Protein AF-A0A8S3JDI4-F1 (afdb_monomer)

pLDDT: mean 84.56, std 9.0, range [51.19, 95.94]

Sequence (208 aa):
TFLSSPYTTCTDTVGPGLQILLNEYNGADYAYSQYHCFTACIQAYTYENCGCGNPNFWNIQAVVTLDSQKTINISLCNMSNPCPGERRTMLMNTVSIWNEYCSDCTGECSATDFTIKSSSLLTPQSAMLADIKRFVESSNIPLSSNWSTSWISDIQSNYVALDVAYASFRTDVYTQQATLGPVDVLSNVGGQTGLWIGFFIINFITFE

Organism: NCBI:txid392030

InterPro domains:
  IPR001873 Epithelial sodium channel [PF00858] (26-204)
  IPR001873 Epithelial sodium channel [PR01078] (32-43)
  IPR001873 Epithelial sodium channel [PR01078] (43-60)
  IPR001873 Epithelial sodium channel [PR01078] (105-125)
  IPR001873 Epithelial sodium channel [PR01078] (176-190)
  IPR001873 Epithelial sodium channel [PR01078] (190-206)
  IPR001873 Epithelial sodium channel [PTHR11690] (3-205)

Nearest PDB structures (foldseek):
  9blr-assembly1_B  TM=6.236E-01  e=4.866E-03  Homo sapiens
  6bqn-assembly1_B  TM=6.087E-01  e=2.217E-01  Homo sapiens

Mean predicted aligned error: 10.73 Å

Structure (mmCIF, N/CA/C/O backbone):
data_AF-A0A8S3JDI4-F1
#
_entry.id   AF-A0A8S3JDI4-F1
#
loop_
_atom_site.group_PDB
_atom_site.id
_atom_site.type_symbol
_atom_site.label_atom_id
_atom_site.label_alt_id
_atom_site.label_comp_id
_atom_site.label_asym_id
_atom_site.label_entity_id
_atom_site.label_seq_id
_atom_site.pdbx_PDB_ins_code
_atom_site.Cartn_x
_atom_site.Cartn_y
_atom_site.Cartn_z
_atom_site.occupancy
_atom_site.B_iso_or_equiv
_atom_site.auth_seq_id
_atom_site.auth_comp_id
_atom_site.auth_asym_id
_atom_site.auth_atom_id
_atom_site.pdbx_PDB_model_num
ATOM 1 N N . THR A 1 1 ? -1.301 -3.662 17.748 1.00 82.62 1 THR A N 1
ATOM 2 C CA . THR A 1 1 ? -2.692 -4.138 17.867 1.00 82.62 1 THR A CA 1
ATOM 3 C C . THR A 1 1 ? -3.493 -3.214 18.750 1.00 82.62 1 THR A C 1
ATOM 5 O O . THR A 1 1 ? -3.131 -2.999 19.908 1.00 82.62 1 THR A O 1
ATOM 8 N N . PHE A 1 2 ? -4.551 -2.655 18.183 1.00 82.88 2 PHE A N 1
ATOM 9 C CA . PHE A 1 2 ? -5.545 -1.827 18.850 1.00 82.88 2 PHE A CA 1
ATOM 10 C C . PHE A 1 2 ? -6.668 -2.703 19.402 1.00 82.88 2 PHE A C 1
ATOM 12 O O . PHE A 1 2 ? -6.928 -3.790 18.886 1.00 82.88 2 PHE A O 1
ATOM 19 N N . LEU A 1 3 ? -7.329 -2.240 20.460 1.00 83.00 3 LEU A N 1
ATOM 20 C CA . LEU A 1 3 ? -8.532 -2.907 20.951 1.00 83.00 3 LEU A CA 1
ATOM 21 C C . LEU A 1 3 ? -9.709 -2.546 20.046 1.00 83.00 3 LEU A C 1
ATOM 23 O O . LEU A 1 3 ? -9.918 -1.379 19.733 1.00 83.00 3 LEU A O 1
ATOM 27 N N . SER A 1 4 ? -10.508 -3.525 19.645 1.00 81.06 4 SER A N 1
ATOM 28 C CA . SER A 1 4 ? -11.725 -3.247 18.884 1.00 81.06 4 SER A CA 1
ATOM 29 C C . SER A 1 4 ? -12.770 -2.505 19.732 1.00 81.06 4 SER A C 1
ATOM 31 O O . SER A 1 4 ? -12.603 -2.293 20.941 1.00 81.06 4 SER A O 1
ATOM 33 N N . SER A 1 5 ? -13.883 -2.133 19.096 1.00 80.06 5 SER A N 1
ATOM 34 C CA . SER A 1 5 ? -15.054 -1.565 19.772 1.00 80.06 5 SER A CA 1
ATOM 35 C C . SER A 1 5 ? -15.401 -2.365 21.042 1.00 80.06 5 SER A C 1
ATOM 37 O O . SER A 1 5 ? -15.398 -3.601 20.991 1.00 80.06 5 SER A O 1
ATOM 39 N N . PRO A 1 6 ? -15.659 -1.700 22.188 1.00 82.06 6 PRO A N 1
ATOM 40 C CA . PRO A 1 6 ? -15.959 -0.269 22.353 1.00 82.06 6 PRO A CA 1
ATOM 41 C C . PRO A 1 6 ? -14.750 0.653 22.606 1.00 82.06 6 PRO A C 1
ATOM 43 O O . PRO A 1 6 ? -14.943 1.850 22.797 1.00 82.06 6 PRO A O 1
ATOM 46 N N . TYR A 1 7 ? -13.521 0.131 22.656 1.00 83.31 7 TYR A N 1
ATOM 47 C CA . TYR A 1 7 ? -12.349 0.916 23.075 1.00 83.31 7 TYR A CA 1
ATOM 48 C C . TYR A 1 7 ? -11.811 1.822 21.964 1.00 83.31 7 TYR A C 1
ATOM 50 O O . TYR A 1 7 ? -11.467 2.976 22.216 1.00 83.31 7 TYR A O 1
ATOM 58 N N . THR A 1 8 ? -11.772 1.310 20.736 1.00 83.06 8 THR A N 1
ATOM 59 C CA . THR A 1 8 ? -11.325 2.053 19.555 1.00 83.06 8 THR A CA 1
ATOM 60 C C . THR A 1 8 ? -12.139 1.644 18.333 1.00 83.06 8 THR A C 1
ATOM 62 O O . THR A 1 8 ? -12.591 0.504 18.216 1.00 83.06 8 THR A O 1
ATOM 65 N N . THR A 1 9 ? -12.329 2.583 17.409 1.00 87.12 9 THR A N 1
ATOM 66 C CA . THR A 1 9 ? -13.020 2.336 16.140 1.00 87.12 9 THR A CA 1
ATOM 67 C C . THR A 1 9 ? -12.018 1.787 15.125 1.00 87.12 9 THR A C 1
ATOM 69 O O . THR A 1 9 ? -11.400 2.542 14.375 1.00 87.12 9 THR A O 1
ATOM 72 N N . CYS A 1 10 ? -11.814 0.472 15.143 1.00 88.62 10 CYS A N 1
ATOM 73 C CA . CYS A 1 10 ? -10.982 -0.244 14.179 1.00 88.62 10 CYS A CA 1
ATOM 74 C C . CYS A 1 10 ? -11.696 -1.505 13.682 1.00 88.62 10 CYS A C 1
ATOM 76 O O . CYS A 1 10 ? -12.627 -1.990 14.334 1.00 88.62 10 CYS A O 1
ATOM 78 N N . THR A 1 11 ? -11.251 -2.043 12.547 1.00 87.00 11 THR A N 1
ATOM 79 C CA . THR A 1 11 ? -11.756 -3.307 12.009 1.00 87.00 11 THR A CA 1
ATOM 80 C C . THR A 1 11 ? -10.646 -4.148 11.391 1.00 87.00 11 THR A C 1
ATOM 82 O O . THR A 1 11 ? -9.708 -3.614 10.811 1.00 87.00 11 THR A O 1
ATOM 85 N N . ASP A 1 12 ? -10.787 -5.468 11.485 1.00 82.38 12 ASP A N 1
ATOM 86 C CA . ASP A 1 12 ? -10.016 -6.431 10.689 1.00 82.38 12 ASP A CA 1
ATOM 87 C C . ASP A 1 12 ? -10.908 -7.121 9.636 1.00 82.38 12 ASP A C 1
ATOM 89 O O . ASP A 1 12 ? -10.464 -8.004 8.902 1.00 82.38 12 ASP A O 1
ATOM 93 N N . THR A 1 13 ? -12.190 -6.740 9.550 1.00 81.00 13 THR A N 1
ATOM 94 C CA . THR A 1 13 ? -13.137 -7.348 8.614 1.00 81.00 13 THR A CA 1
ATOM 95 C C . THR A 1 13 ? -12.943 -6.791 7.214 1.00 81.00 13 THR A C 1
ATOM 97 O O . THR A 1 13 ? -13.070 -5.588 6.979 1.00 81.00 13 THR A O 1
ATOM 100 N N . VAL A 1 14 ? -12.725 -7.683 6.259 1.00 74.69 14 VAL A N 1
ATOM 101 C CA . VAL A 1 14 ? -12.649 -7.341 4.842 1.00 74.69 14 VAL A CA 1
ATOM 102 C C . VAL A 1 14 ? -14.071 -7.208 4.288 1.00 74.69 14 VAL A C 1
ATOM 104 O O . VAL A 1 14 ? -14.837 -8.169 4.268 1.00 74.69 14 VAL A O 1
ATOM 107 N N . GLY A 1 15 ? -14.439 -6.005 3.843 1.00 72.06 15 GLY A N 1
ATOM 108 C CA . GLY A 1 15 ? -15.726 -5.772 3.187 1.00 72.06 15 GLY A CA 1
ATOM 109 C C . GLY A 1 15 ? -15.798 -6.392 1.778 1.00 72.06 15 GLY A C 1
ATOM 110 O O . GLY A 1 15 ? -14.758 -6.629 1.160 1.00 72.06 15 GLY A O 1
ATOM 111 N N . PRO A 1 16 ? -17.001 -6.588 1.203 1.00 68.81 16 PRO A N 1
ATOM 112 C CA . PRO A 1 16 ? -17.179 -7.226 -0.109 1.00 68.81 16 PRO A CA 1
ATOM 113 C C . PRO A 1 16 ? -16.400 -6.555 -1.249 1.00 68.81 16 PRO A C 1
ATOM 115 O O . PRO A 1 16 ? -15.867 -7.239 -2.117 1.00 68.81 16 PRO A O 1
ATOM 118 N N . GLY A 1 17 ? -16.293 -5.220 -1.229 1.00 64.50 17 GLY A N 1
ATOM 119 C CA . GLY A 1 17 ? -15.519 -4.459 -2.216 1.00 64.50 17 GLY A CA 1
ATOM 120 C C . GLY A 1 17 ? -14.019 -4.741 -2.159 1.00 64.50 17 GLY A C 1
ATOM 121 O O . GLY A 1 17 ? -13.360 -4.825 -3.191 1.00 64.50 17 GLY A O 1
ATOM 122 N N . LEU A 1 18 ? -13.493 -4.957 -0.954 1.00 71.69 18 LEU A N 1
ATOM 123 C CA . LEU A 1 18 ? -12.089 -5.285 -0.730 1.00 71.69 18 LEU A CA 1
ATOM 124 C C . LEU A 1 18 ? -11.810 -6.772 -0.998 1.00 71.69 18 LEU A C 1
ATOM 126 O O . LEU A 1 18 ? -10.747 -7.113 -1.504 1.00 71.69 18 LEU A O 1
ATOM 130 N N . GLN A 1 19 ? -12.786 -7.647 -0.733 1.00 70.62 19 GLN A N 1
ATOM 131 C CA . GLN A 1 19 ? -12.698 -9.090 -0.979 1.00 70.62 19 GLN A CA 1
ATOM 132 C C . GLN A 1 19 ? -12.404 -9.417 -2.450 1.00 70.62 19 GLN A C 1
ATOM 134 O O . GLN A 1 19 ? -11.764 -10.421 -2.751 1.00 70.62 19 GLN A O 1
ATOM 139 N N . ILE A 1 20 ? -12.844 -8.567 -3.379 1.00 66.31 20 ILE A N 1
ATOM 140 C CA . ILE A 1 20 ? -12.564 -8.759 -4.805 1.00 66.31 20 ILE A CA 1
ATOM 141 C C . ILE A 1 20 ? -11.077 -8.558 -5.103 1.00 66.31 20 ILE A C 1
ATOM 143 O O . ILE A 1 20 ? -10.503 -9.361 -5.835 1.00 66.31 20 ILE A O 1
ATOM 147 N N . LEU A 1 21 ? -10.442 -7.565 -4.467 1.00 64.75 21 LEU A N 1
ATOM 148 C CA . LEU A 1 21 ? -8.991 -7.374 -4.544 1.00 64.75 21 LEU A CA 1
ATOM 149 C C . LEU A 1 21 ? -8.265 -8.618 -4.034 1.00 64.75 21 LEU A C 1
ATOM 151 O O . LEU A 1 21 ? -7.347 -9.103 -4.685 1.00 64.75 21 LEU A O 1
ATOM 155 N N . LEU A 1 22 ? -8.723 -9.188 -2.914 1.00 65.62 22 LEU A N 1
ATOM 156 C CA . LEU A 1 22 ? -8.136 -10.412 -2.352 1.00 65.62 22 LEU A CA 1
ATOM 157 C C . LEU A 1 22 ? -8.188 -11.588 -3.325 1.00 65.62 22 LEU A C 1
ATOM 159 O O . LEU A 1 22 ? -7.221 -12.338 -3.466 1.00 65.62 22 LEU A O 1
ATOM 163 N N . ASN A 1 23 ? -9.330 -11.749 -3.991 1.00 65.44 23 ASN A N 1
ATOM 164 C CA . ASN A 1 23 ? -9.567 -12.871 -4.886 1.00 65.44 23 ASN A CA 1
ATOM 165 C C . ASN A 1 23 ? -8.758 -12.750 -6.190 1.00 65.44 23 ASN A C 1
ATOM 167 O O . ASN A 1 23 ? -8.343 -13.772 -6.733 1.00 65.44 23 ASN A O 1
ATOM 171 N N . GLU A 1 24 ? -8.502 -11.531 -6.680 1.00 66.00 24 GLU A N 1
ATOM 172 C CA . GLU A 1 24 ? -7.720 -11.293 -7.903 1.00 66.00 24 GLU A CA 1
ATOM 173 C C . GLU A 1 24 ? -6.229 -11.639 -7.718 1.00 66.00 24 GLU A C 1
ATOM 175 O O . GLU A 1 24 ? -5.582 -12.149 -8.633 1.00 66.00 24 GLU A O 1
ATOM 180 N N . TYR A 1 25 ? -5.700 -11.477 -6.503 1.00 64.62 25 TYR A N 1
ATOM 181 C CA . TYR A 1 25 ? -4.305 -11.779 -6.156 1.00 64.62 25 TYR A CA 1
ATOM 182 C C . TYR A 1 25 ? -4.075 -13.210 -5.633 1.00 64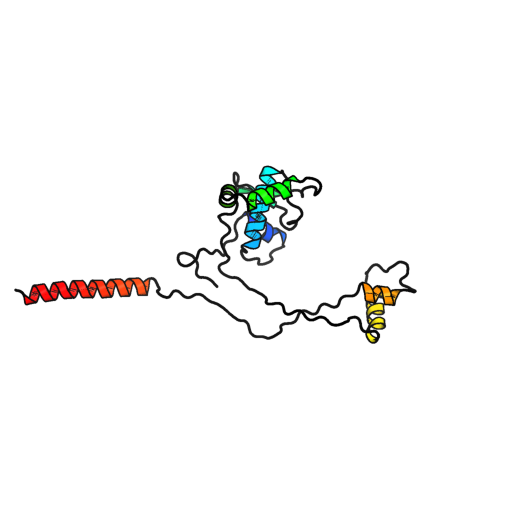.62 25 TYR A C 1
ATOM 184 O O . TYR A 1 25 ? -3.115 -13.476 -4.909 1.00 64.62 25 TYR A O 1
ATOM 192 N N . ASN A 1 26 ? -4.913 -14.160 -6.059 1.00 55.00 26 ASN A N 1
ATOM 193 C CA . ASN A 1 26 ? -4.639 -15.600 -6.001 1.00 55.00 26 ASN A CA 1
ATOM 194 C C . ASN A 1 26 ? -4.360 -16.159 -4.586 1.00 55.00 26 ASN A C 1
ATOM 196 O O . ASN A 1 26 ? -3.451 -16.966 -4.390 1.00 55.00 26 ASN A O 1
ATOM 200 N N . GLY A 1 27 ? -5.149 -15.734 -3.593 1.00 51.19 27 GLY A N 1
ATOM 201 C CA . GLY A 1 27 ? -5.074 -16.270 -2.228 1.00 51.19 27 GLY A CA 1
ATOM 202 C C . GLY A 1 27 ? -3.944 -15.693 -1.376 1.00 51.19 27 GLY A C 1
ATOM 203 O O . GLY A 1 27 ? -3.586 -16.284 -0.359 1.00 51.19 27 GLY A O 1
ATOM 204 N N . ALA A 1 28 ? -3.377 -14.553 -1.772 1.00 58.53 28 ALA A N 1
ATOM 205 C CA . ALA A 1 28 ? -2.558 -13.765 -0.866 1.00 58.53 28 ALA A CA 1
ATOM 206 C C . ALA A 1 28 ? -3.391 -13.345 0.361 1.00 58.53 28 ALA A C 1
ATOM 208 O O . ALA A 1 28 ? -4.524 -12.876 0.239 1.00 58.53 28 ALA A O 1
ATOM 209 N N . ASP A 1 29 ? -2.813 -13.555 1.542 1.00 56.78 29 ASP A N 1
ATOM 210 C CA . ASP A 1 29 ? -3.403 -13.251 2.845 1.00 56.78 29 ASP A CA 1
ATOM 211 C C . ASP A 1 29 ? -3.373 -11.734 3.079 1.00 56.78 29 ASP A C 1
ATOM 213 O O . ASP A 1 29 ? -2.576 -11.232 3.873 1.00 56.78 29 ASP A O 1
ATOM 217 N N . TYR A 1 30 ? -4.154 -10.963 2.308 1.00 64.94 30 TYR A N 1
ATOM 218 C CA . TYR A 1 30 ? -4.310 -9.556 2.658 1.00 64.94 30 TYR A CA 1
ATOM 219 C C . TYR A 1 30 ? -5.355 -9.416 3.754 1.00 64.94 30 TYR A C 1
ATOM 221 O O . TYR A 1 30 ? -6.535 -9.735 3.592 1.00 64.94 30 TYR A O 1
ATOM 229 N N . ALA A 1 31 ? -4.891 -8.855 4.861 1.00 75.06 31 ALA A N 1
ATOM 230 C CA . ALA A 1 31 ? -5.741 -8.294 5.884 1.00 75.06 31 ALA A CA 1
ATOM 231 C C . ALA A 1 31 ? -6.412 -7.004 5.387 1.00 75.06 31 ALA A C 1
ATOM 233 O O . ALA A 1 31 ? -5.994 -6.380 4.403 1.00 75.06 31 ALA A O 1
ATOM 234 N N . TYR A 1 32 ? -7.451 -6.585 6.106 1.00 83.81 32 TYR A N 1
ATOM 235 C CA . TYR A 1 32 ? -8.013 -5.253 5.946 1.00 83.81 32 TYR A CA 1
ATOM 236 C C . TYR A 1 32 ? -6.916 -4.182 6.078 1.00 83.81 32 TYR A C 1
ATOM 238 O O . TYR A 1 32 ? -6.037 -4.264 6.933 1.00 83.81 32 TYR A O 1
ATOM 246 N N . SER A 1 33 ? -6.984 -3.168 5.220 1.00 86.31 33 SER A N 1
ATOM 247 C CA . SER A 1 33 ? -6.112 -2.001 5.258 1.00 86.31 33 SER A CA 1
ATOM 248 C C . SER A 1 33 ? -6.939 -0.774 4.922 1.00 86.31 33 SER A C 1
ATOM 250 O O . SER A 1 33 ? -7.610 -0.730 3.882 1.00 86.31 33 SER A O 1
ATOM 252 N N . GLN A 1 34 ? -6.858 0.245 5.772 1.00 88.25 34 GLN A N 1
ATOM 253 C CA . GLN A 1 34 ? -7.591 1.490 5.597 1.00 88.25 34 GLN A CA 1
ATOM 254 C C . GLN A 1 34 ? -7.278 2.148 4.243 1.00 88.25 34 GLN A C 1
ATOM 256 O O . GLN A 1 34 ? -8.175 2.645 3.562 1.00 88.25 34 GLN A O 1
ATOM 261 N N . TYR A 1 35 ? -6.017 2.092 3.805 1.00 87.44 35 TYR A N 1
ATOM 262 C CA . TYR A 1 35 ? -5.600 2.618 2.505 1.00 87.44 35 TYR A CA 1
ATOM 263 C C . TYR A 1 35 ? -6.344 1.952 1.339 1.00 87.44 35 TYR A C 1
ATOM 265 O O . TYR A 1 35 ? -6.840 2.631 0.435 1.00 87.44 35 TYR A O 1
ATOM 273 N N . HIS A 1 36 ? -6.454 0.623 1.361 1.00 84.75 36 HIS A N 1
ATOM 274 C CA . HIS A 1 36 ? -7.165 -0.112 0.319 1.00 84.75 36 HIS A CA 1
ATOM 275 C C . HIS A 1 36 ? -8.669 0.171 0.375 1.00 84.75 36 HIS A C 1
ATOM 277 O O . HIS A 1 36 ? -9.288 0.311 -0.679 1.00 84.75 36 HIS A O 1
ATOM 283 N N . CYS A 1 37 ? -9.243 0.327 1.575 1.00 86.44 37 CYS A N 1
ATOM 284 C CA . CYS A 1 37 ? -10.640 0.732 1.732 1.00 86.44 37 CYS A CA 1
ATOM 285 C C . CYS A 1 37 ? -10.904 2.091 1.074 1.00 86.44 37 CYS A C 1
ATOM 287 O O . CYS A 1 37 ? -11.805 2.206 0.241 1.00 86.44 37 CYS A O 1
ATOM 289 N N . PHE A 1 38 ? -10.064 3.096 1.352 1.00 89.06 38 PHE A N 1
ATOM 290 C CA . PHE A 1 38 ? -10.188 4.405 0.708 1.00 89.06 38 PHE A CA 1
ATOM 291 C C . PHE A 1 38 ? -10.028 4.324 -0.806 1.00 89.06 38 PHE A C 1
ATOM 293 O O . PHE A 1 38 ? -10.758 4.966 -1.557 1.00 89.06 38 PHE A O 1
ATOM 300 N N . THR A 1 39 ? -9.095 3.504 -1.276 1.00 87.94 39 THR A N 1
ATOM 301 C CA . THR A 1 39 ? -8.889 3.321 -2.711 1.00 87.94 39 THR A CA 1
ATOM 302 C C . THR A 1 39 ? -10.128 2.711 -3.376 1.00 87.94 39 THR A C 1
ATOM 304 O O . THR A 1 39 ? -10.553 3.179 -4.434 1.00 87.94 39 THR A O 1
ATOM 307 N N . ALA A 1 40 ? -10.757 1.725 -2.732 1.00 85.75 40 ALA A N 1
ATOM 308 C CA . ALA A 1 40 ? -11.984 1.098 -3.208 1.00 85.75 40 ALA A CA 1
ATOM 309 C C . ALA A 1 40 ? -13.182 2.066 -3.199 1.00 85.75 40 ALA A C 1
ATOM 311 O O . ALA A 1 40 ? -13.904 2.124 -4.194 1.00 85.75 40 ALA A O 1
ATOM 312 N N . CYS A 1 41 ? -13.373 2.874 -2.145 1.00 88.25 41 CYS A N 1
ATOM 313 C CA . CYS A 1 41 ? -14.475 3.846 -2.108 1.00 88.25 41 CYS A CA 1
ATOM 314 C C . CYS A 1 41 ? -14.303 4.959 -3.157 1.00 88.25 41 CYS A C 1
ATOM 316 O O . CYS A 1 41 ? -15.267 5.334 -3.828 1.00 88.25 41 CYS A O 1
ATOM 318 N N . ILE A 1 42 ? -13.067 5.433 -3.384 1.00 89.31 42 ILE A N 1
ATOM 319 C CA . ILE A 1 42 ? -12.760 6.396 -4.455 1.00 89.31 42 ILE A CA 1
ATOM 320 C C . ILE A 1 42 ? -13.110 5.800 -5.822 1.00 89.31 42 ILE A C 1
ATOM 322 O O . ILE A 1 42 ? -13.680 6.496 -6.668 1.00 89.31 42 ILE A O 1
ATOM 326 N N . GLN A 1 43 ? -12.779 4.527 -6.052 1.00 88.19 43 GLN A N 1
ATOM 327 C CA . GLN A 1 43 ? -13.114 3.842 -7.301 1.00 88.19 43 GLN A CA 1
ATOM 328 C C . GLN A 1 43 ? -14.622 3.657 -7.474 1.00 88.19 43 GLN A C 1
ATOM 330 O O . GLN A 1 43 ? -15.123 3.909 -8.568 1.00 88.19 43 GLN A O 1
ATOM 335 N N . ALA A 1 44 ? -15.353 3.299 -6.415 1.00 88.19 44 ALA A N 1
ATOM 336 C CA . ALA A 1 44 ? -16.810 3.183 -6.451 1.00 88.19 44 ALA A CA 1
ATOM 337 C C . ALA A 1 44 ? -17.473 4.518 -6.834 1.00 88.19 44 ALA A C 1
ATOM 339 O O . ALA A 1 44 ? -18.209 4.575 -7.819 1.00 88.19 44 ALA A O 1
ATOM 340 N N . TYR A 1 45 ? -17.112 5.615 -6.156 1.00 90.50 45 TYR A N 1
ATOM 341 C CA . TYR A 1 45 ? -17.625 6.953 -6.479 1.00 90.50 45 TYR A CA 1
ATOM 342 C C . TYR A 1 45 ? -17.269 7.389 -7.908 1.00 90.50 45 TYR A C 1
ATOM 344 O O . TYR A 1 45 ? -18.092 7.962 -8.629 1.00 90.50 45 TYR A O 1
ATOM 352 N N . THR A 1 46 ? -16.035 7.109 -8.340 1.00 91.00 46 THR A N 1
ATOM 353 C CA . THR A 1 46 ? -15.581 7.428 -9.700 1.00 91.00 46 THR A CA 1
ATOM 354 C C . THR A 1 46 ? -16.379 6.648 -10.739 1.00 91.00 46 THR A C 1
ATOM 356 O O . THR A 1 46 ? -16.812 7.230 -11.732 1.00 91.00 46 THR A O 1
ATOM 359 N N . TYR A 1 47 ? -16.617 5.358 -10.512 1.00 90.25 47 TYR A N 1
ATOM 360 C CA . TYR A 1 47 ? -17.376 4.521 -11.430 1.00 90.25 47 TYR A CA 1
ATOM 361 C C . TYR A 1 47 ? -18.832 4.977 -11.552 1.00 90.25 47 TYR A C 1
ATOM 363 O O . TYR A 1 47 ? -19.317 5.136 -12.669 1.00 90.25 47 TYR A O 1
ATOM 371 N N . GLU A 1 48 ? -19.509 5.266 -10.441 1.00 90.25 48 GLU A N 1
ATOM 372 C CA . GLU A 1 48 ? -20.915 5.693 -10.467 1.00 90.25 48 GLU A CA 1
ATOM 373 C C . GLU A 1 48 ? -21.112 7.036 -11.193 1.00 90.25 48 GLU A C 1
ATOM 375 O O . GLU A 1 48 ? -22.149 7.264 -11.814 1.00 90.25 48 GLU A O 1
ATOM 380 N N . ASN A 1 49 ? -20.093 7.903 -11.204 1.00 91.50 49 ASN A N 1
ATOM 381 C CA . ASN A 1 49 ? -20.178 9.234 -11.815 1.00 91.50 49 ASN A CA 1
ATOM 382 C C . ASN A 1 49 ? -19.515 9.361 -13.197 1.00 91.50 49 ASN A C 1
ATOM 384 O O . ASN A 1 49 ? -19.860 10.272 -13.952 1.00 91.50 49 ASN A O 1
ATOM 388 N N . CYS A 1 50 ? -18.541 8.509 -13.522 1.00 91.50 50 CYS A N 1
ATOM 389 C CA . CYS A 1 50 ? -17.776 8.561 -14.774 1.00 91.50 50 CYS A CA 1
ATOM 390 C C . CYS A 1 50 ? -17.924 7.293 -15.634 1.00 91.50 50 CYS A C 1
ATOM 392 O O . CYS A 1 50 ? -17.503 7.301 -16.790 1.00 91.50 50 CYS A O 1
ATOM 394 N N . GLY A 1 51 ? -18.486 6.204 -15.098 1.00 90.62 51 GLY A N 1
ATOM 395 C CA . GLY A 1 51 ? -18.679 4.923 -15.790 1.00 90.62 51 GLY A CA 1
ATOM 396 C C . GLY A 1 51 ? -17.406 4.097 -16.004 1.00 90.62 51 GLY A C 1
ATOM 397 O O . GLY A 1 51 ? -17.430 3.118 -16.747 1.00 90.62 51 GLY A O 1
ATOM 398 N N . CYS A 1 52 ? -16.281 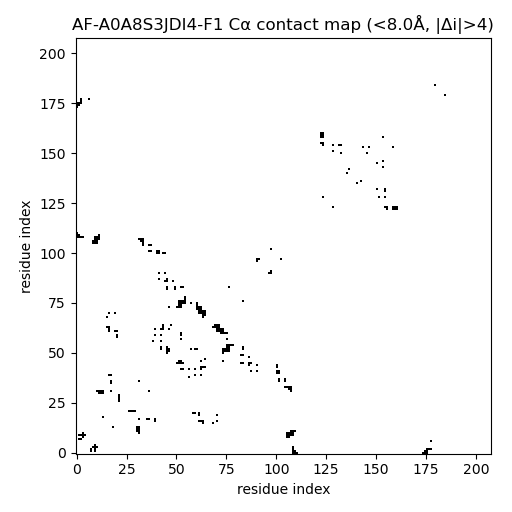4.485 -15.399 1.00 89.81 52 CYS A N 1
ATOM 399 C CA . CYS A 1 52 ? -14.980 3.846 -15.592 1.00 89.81 52 CYS A CA 1
ATOM 400 C C . CYS A 1 52 ? -14.094 3.965 -14.339 1.00 89.81 52 CYS A C 1
ATOM 402 O O . CYS A 1 52 ? -14.360 4.781 -13.456 1.00 89.81 52 CYS A O 1
ATOM 404 N N . GLY A 1 53 ? -13.037 3.151 -14.273 1.00 88.12 53 GLY A N 1
ATOM 405 C CA . GLY A 1 53 ? -12.074 3.121 -13.170 1.00 88.12 53 GLY A CA 1
ATOM 406 C C . GLY A 1 53 ? -10.902 4.084 -13.332 1.00 88.12 53 GLY A C 1
ATOM 407 O O . GLY A 1 53 ? -10.339 4.207 -14.417 1.00 88.12 53 GLY A O 1
ATOM 408 N N . ASN A 1 54 ? -10.463 4.729 -12.254 1.00 87.12 54 ASN A N 1
ATOM 409 C CA . ASN A 1 54 ? -9.278 5.587 -12.280 1.00 87.12 54 ASN A CA 1
ATOM 410 C C . ASN A 1 54 ? -7.994 4.755 -12.524 1.00 87.12 54 ASN A C 1
ATOM 412 O O . ASN A 1 54 ? -7.687 3.887 -11.705 1.00 87.12 54 ASN A O 1
ATOM 416 N N . PRO A 1 55 ? -7.195 5.029 -13.575 1.00 86.12 55 PRO A N 1
ATOM 417 C CA . PRO A 1 55 ? -5.987 4.254 -13.881 1.00 86.12 55 PRO A CA 1
ATOM 418 C C . PRO A 1 55 ? -4.896 4.314 -12.807 1.00 86.12 55 PRO A C 1
ATOM 420 O O . PRO A 1 55 ? -4.046 3.430 -12.748 1.00 86.12 55 PRO A O 1
ATOM 423 N N . ASN A 1 56 ? -4.914 5.328 -11.936 1.00 84.31 56 ASN A N 1
ATOM 424 C CA . ASN A 1 56 ? -3.947 5.434 -10.840 1.00 84.31 56 ASN A CA 1
ATOM 425 C C . ASN A 1 56 ? -4.126 4.339 -9.779 1.00 84.31 56 ASN A C 1
ATOM 427 O O . ASN A 1 56 ? -3.189 4.070 -9.034 1.00 84.31 56 ASN A O 1
ATOM 431 N N . PHE A 1 57 ? -5.298 3.701 -9.726 1.00 82.44 57 PHE A N 1
ATOM 432 C CA . PHE A 1 57 ? -5.554 2.549 -8.864 1.00 82.44 57 PHE A CA 1
ATOM 433 C C . PHE A 1 57 ? -5.937 1.335 -9.716 1.00 82.44 57 PHE A C 1
ATOM 435 O O . PHE A 1 57 ? -7.014 0.760 -9.580 1.00 82.44 57 PHE A O 1
ATOM 442 N N . TRP A 1 58 ? -5.045 0.994 -10.652 1.00 72.12 58 TRP A N 1
ATOM 443 C CA . TRP A 1 58 ? -5.184 -0.106 -11.614 1.00 72.12 58 TRP A CA 1
ATOM 444 C C . TRP A 1 58 ? -5.331 -1.487 -10.964 1.00 72.12 58 TRP A C 1
ATOM 446 O O . TRP A 1 58 ? -5.828 -2.413 -11.598 1.00 72.12 58 TRP A O 1
ATOM 456 N N . ASN A 1 59 ? -4.893 -1.616 -9.711 1.00 72.19 59 ASN A N 1
ATOM 457 C CA . ASN A 1 59 ? -5.032 -2.815 -8.894 1.00 72.19 59 ASN A CA 1
ATOM 458 C C . ASN A 1 59 ? -6.486 -3.090 -8.480 1.00 72.19 59 ASN A C 1
ATOM 460 O O . ASN A 1 59 ? -6.758 -4.142 -7.920 1.00 72.19 59 ASN A O 1
ATOM 464 N N . ILE A 1 60 ? -7.404 -2.150 -8.731 1.00 72.44 60 ILE A N 1
ATOM 465 C CA . ILE A 1 60 ? -8.832 -2.284 -8.452 1.00 72.44 60 ILE A CA 1
ATOM 466 C C . ILE A 1 60 ? -9.588 -2.294 -9.781 1.00 72.44 60 ILE A C 1
ATOM 468 O O . ILE A 1 60 ? -9.974 -1.245 -10.298 1.00 72.44 60 ILE A O 1
ATOM 472 N N . GLN A 1 61 ? -9.797 -3.485 -10.344 1.00 72.81 61 GLN A N 1
ATOM 473 C CA . GLN A 1 61 ? -10.535 -3.663 -11.605 1.00 72.81 61 GLN A CA 1
ATOM 474 C C . GLN A 1 61 ? -12.001 -4.042 -11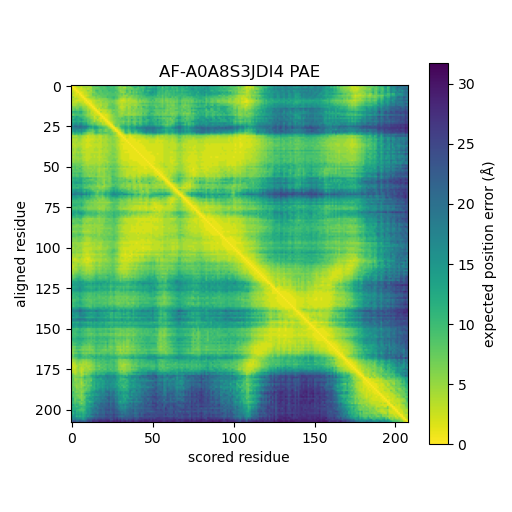.403 1.00 72.81 61 GLN A C 1
ATOM 476 O O . GLN A 1 61 ? -12.717 -4.327 -12.365 1.00 72.81 61 GLN A O 1
ATOM 481 N N . ALA A 1 62 ? -12.476 -4.000 -10.163 1.00 75.81 62 ALA A N 1
ATOM 482 C CA . ALA A 1 62 ? -13.864 -4.235 -9.831 1.00 75.81 62 ALA A CA 1
ATOM 483 C C . ALA A 1 62 ? -14.322 -3.315 -8.702 1.00 75.81 62 ALA A C 1
ATOM 485 O O . ALA A 1 62 ? -13.557 -2.991 -7.795 1.00 75.81 62 ALA A O 1
ATOM 486 N N . VAL A 1 63 ? -15.588 -2.916 -8.756 1.00 78.06 63 VAL A N 1
ATOM 487 C CA . VAL A 1 63 ? -16.231 -2.095 -7.725 1.00 78.06 63 VAL A CA 1
ATOM 488 C C . VAL A 1 63 ? -17.504 -2.764 -7.239 1.00 78.06 63 VAL A C 1
ATOM 490 O O . VAL A 1 63 ? -18.122 -3.560 -7.950 1.00 78.06 63 VAL A O 1
ATOM 493 N N . VAL A 1 64 ? -17.899 -2.418 -6.019 1.00 75.06 64 VAL A N 1
ATOM 494 C CA . VAL A 1 64 ? -19.209 -2.752 -5.464 1.00 75.06 64 VAL A CA 1
ATOM 495 C C . VAL A 1 64 ? -20.006 -1.459 -5.410 1.00 75.06 64 VAL A C 1
ATOM 497 O O . VAL A 1 64 ? -19.615 -0.529 -4.713 1.00 75.06 64 VAL A O 1
ATOM 500 N N . THR A 1 65 ? -21.089 -1.391 -6.182 1.00 70.69 65 THR A N 1
ATOM 501 C CA . THR A 1 65 ? -22.003 -0.236 -6.173 1.00 70.69 65 THR A CA 1
ATOM 502 C C . THR A 1 65 ? -22.809 -0.213 -4.880 1.00 70.69 65 THR A C 1
ATOM 504 O O . THR A 1 65 ? -23.223 -1.289 -4.422 1.00 70.69 65 THR A O 1
ATOM 507 N N . LEU A 1 66 ? -23.113 0.977 -4.362 1.00 69.38 66 LEU A N 1
ATOM 508 C CA . LEU A 1 66 ? -23.868 1.140 -3.112 1.00 69.38 66 LEU A CA 1
ATOM 509 C C . LEU A 1 66 ? -25.277 0.524 -3.196 1.00 69.38 66 LEU A C 1
ATOM 511 O O . LEU A 1 66 ? -25.710 -0.159 -2.270 1.00 69.38 66 LEU A O 1
ATOM 515 N N . ASP A 1 67 ? -25.947 0.674 -4.341 1.00 67.25 67 ASP A N 1
ATOM 516 C CA . ASP A 1 67 ? -27.361 0.307 -4.499 1.00 67.25 67 ASP A CA 1
ATOM 517 C C . ASP A 1 67 ? -27.625 -1.200 -4.591 1.00 67.25 67 ASP A C 1
ATOM 519 O O . ASP A 1 67 ? -28.678 -1.686 -4.178 1.00 67.25 67 ASP A O 1
ATOM 523 N N . SER A 1 68 ? -26.699 -1.956 -5.185 1.00 63.12 68 SER A N 1
ATOM 524 C CA . SER A 1 68 ? -26.948 -3.360 -5.542 1.00 63.12 68 SER A CA 1
ATOM 525 C C . SER A 1 68 ? -26.067 -4.362 -4.805 1.00 63.12 68 SER A C 1
ATOM 527 O O . SER A 1 68 ? -26.276 -5.566 -4.954 1.00 63.12 68 SER A O 1
ATOM 529 N N . GLN A 1 69 ? -25.056 -3.883 -4.061 1.00 68.88 69 GLN A N 1
ATOM 530 C CA . GLN A 1 69 ? -23.964 -4.694 -3.500 1.00 68.88 69 GLN A CA 1
ATOM 531 C C . GLN A 1 69 ? -23.353 -5.687 -4.508 1.00 68.88 69 GLN A C 1
ATOM 533 O O . GLN A 1 69 ? -22.733 -6.685 -4.140 1.00 68.88 69 GLN A O 1
ATOM 538 N N . LYS A 1 70 ? -23.528 -5.424 -5.806 1.00 71.75 70 LYS A N 1
ATOM 539 C CA . LYS A 1 70 ? -23.079 -6.297 -6.875 1.00 71.75 70 LYS A CA 1
ATOM 540 C C . LYS A 1 70 ? -21.680 -5.890 -7.289 1.00 71.75 70 LYS A C 1
ATOM 542 O O . LYS A 1 70 ? -21.404 -4.719 -7.541 1.00 71.75 70 LYS A O 1
ATOM 547 N N . THR A 1 71 ? -20.821 -6.888 -7.412 1.00 74.69 71 THR A N 1
ATOM 548 C CA . THR A 1 71 ? -19.502 -6.739 -8.010 1.00 74.69 71 THR A CA 1
ATOM 549 C C . THR A 1 71 ? -19.623 -6.520 -9.513 1.00 74.69 71 THR A C 1
ATOM 551 O O . THR A 1 71 ? -20.249 -7.320 -10.216 1.00 74.69 71 THR A O 1
ATOM 554 N N . ILE A 1 72 ? -18.997 -5.457 -10.010 1.00 79.75 72 ILE A N 1
ATOM 555 C CA . ILE A 1 72 ? -18.925 -5.142 -11.437 1.00 79.75 72 ILE A CA 1
ATOM 556 C C . ILE A 1 72 ? -17.462 -4.951 -11.816 1.00 79.75 72 ILE A C 1
ATOM 558 O O . ILE A 1 72 ? -16.765 -4.156 -11.188 1.00 79.75 72 ILE A O 1
ATOM 562 N N . ASN A 1 73 ? -17.016 -5.649 -12.861 1.00 82.94 73 ASN A N 1
ATOM 563 C CA . ASN A 1 73 ? -15.707 -5.400 -13.457 1.00 82.94 73 ASN A CA 1
ATOM 564 C C . ASN A 1 73 ? -15.745 -4.094 -14.250 1.00 82.94 73 ASN A C 1
ATOM 566 O O . ASN A 1 73 ? -16.644 -3.875 -15.066 1.00 82.94 73 ASN A O 1
ATOM 570 N N . ILE A 1 74 ? -14.754 -3.244 -14.019 1.00 83.81 74 ILE A N 1
ATOM 571 C CA . ILE A 1 74 ? -14.686 -1.890 -14.559 1.00 83.81 74 ILE A CA 1
ATOM 572 C C . ILE A 1 74 ? -13.541 -1.767 -15.557 1.00 83.81 74 ILE A C 1
ATOM 574 O O . ILE A 1 74 ? -12.426 -2.226 -15.326 1.00 83.81 74 ILE A O 1
ATOM 578 N N . SER A 1 75 ? -13.803 -1.109 -16.684 1.00 88.38 75 SER A N 1
ATOM 579 C CA . SER A 1 75 ? -12.746 -0.706 -17.609 1.00 88.38 75 SER A CA 1
ATOM 580 C C . SER A 1 75 ? -12.050 0.553 -17.104 1.00 88.38 75 SER A C 1
ATOM 582 O O . SER A 1 75 ? -12.701 1.458 -16.572 1.00 88.38 75 SER A O 1
ATOM 584 N N . LEU A 1 76 ? -10.743 0.652 -17.334 1.00 89.44 76 LEU A N 1
ATOM 585 C CA . LEU A 1 76 ? -9.973 1.845 -16.995 1.00 89.44 76 LEU A CA 1
ATOM 586 C C . LEU A 1 76 ? -10.422 3.052 -17.829 1.00 89.44 76 LEU A C 1
ATOM 588 O O . LEU A 1 76 ? -10.654 2.952 -19.035 1.00 89.44 76 LEU A O 1
ATOM 592 N N . CYS A 1 77 ? -10.531 4.207 -17.180 1.00 89.06 77 CYS A N 1
ATOM 593 C CA . CYS A 1 77 ? -10.807 5.472 -17.837 1.00 89.06 77 CYS A CA 1
ATOM 594 C C . CYS A 1 77 ? -9.649 5.873 -18.752 1.00 89.06 77 CYS A C 1
ATOM 596 O O . CYS A 1 77 ? -8.477 5.655 -18.445 1.00 89.06 77 CYS A O 1
ATOM 598 N N . ASN A 1 78 ? -9.972 6.569 -19.838 1.00 89.69 78 ASN A N 1
ATOM 599 C CA . ASN A 1 78 ? -8.957 7.275 -20.605 1.00 89.69 78 ASN A CA 1
ATOM 600 C C . ASN A 1 78 ? -8.449 8.483 -19.796 1.00 89.69 78 ASN A C 1
ATOM 602 O O . ASN A 1 78 ? -9.248 9.315 -19.370 1.00 89.69 78 ASN A O 1
ATOM 606 N N . MET A 1 79 ? -7.130 8.603 -19.634 1.00 82.81 79 MET A N 1
ATOM 607 C CA . MET A 1 79 ? -6.482 9.713 -18.921 1.00 82.81 79 MET A CA 1
ATOM 608 C C . MET A 1 79 ? -6.705 11.085 -19.579 1.00 82.81 79 MET A C 1
ATOM 610 O O . MET A 1 79 ? -6.486 12.107 -18.939 1.00 82.81 79 MET A O 1
ATOM 614 N N . SER A 1 80 ? -7.158 11.134 -20.837 1.00 88.50 80 SER A N 1
ATOM 615 C CA . SER A 1 80 ? -7.589 12.382 -21.480 1.00 88.50 80 SER A CA 1
ATOM 616 C C . SER A 1 80 ? -8.917 12.922 -20.935 1.00 88.50 80 SER A C 1
ATOM 618 O O . SER A 1 80 ? -9.211 14.099 -21.128 1.00 88.50 80 SER A O 1
ATOM 620 N N . ASN A 1 81 ? -9.736 12.087 -20.285 1.00 88.00 81 ASN A N 1
ATOM 621 C CA . ASN A 1 81 ? -10.983 12.521 -19.661 1.00 88.00 81 ASN A CA 1
ATOM 622 C C . ASN A 1 81 ? -10.683 13.090 -18.259 1.00 88.00 81 ASN A C 1
ATOM 624 O O . ASN A 1 81 ? -10.157 12.354 -17.424 1.00 88.00 81 ASN A O 1
ATOM 628 N N . PRO A 1 82 ? -11.037 14.354 -17.958 1.00 91.81 82 PRO A N 1
ATOM 629 C CA . PRO A 1 82 ? -10.790 14.944 -16.642 1.00 91.81 82 PRO A CA 1
ATOM 630 C C . PRO A 1 82 ? -11.685 14.371 -15.530 1.00 91.81 82 PRO A C 1
ATOM 632 O O . PRO A 1 82 ? -11.352 14.522 -14.353 1.00 91.81 82 PRO A O 1
ATOM 635 N N . CYS A 1 83 ? -12.778 13.674 -15.873 1.00 92.56 83 CYS A N 1
ATOM 636 C CA . CYS A 1 83 ? -13.789 13.197 -14.922 1.00 92.56 83 CYS A CA 1
ATOM 637 C C . CYS A 1 83 ? -13.203 12.460 -13.701 1.00 92.56 83 CYS A C 1
ATOM 639 O O . CYS A 1 83 ? -13.525 12.849 -12.579 1.00 92.56 83 CYS A O 1
ATOM 641 N N . PRO A 1 84 ? -12.294 11.470 -13.834 1.00 91.00 84 PRO A N 1
ATOM 642 C CA . PRO A 1 84 ? -11.773 10.740 -12.674 1.00 91.00 84 PRO A CA 1
ATOM 643 C C . PRO A 1 84 ? -10.962 11.621 -11.718 1.00 91.00 84 PRO A C 1
ATOM 645 O O . PRO A 1 84 ? -10.970 11.402 -10.507 1.00 91.00 84 PRO A O 1
ATOM 648 N N . GLY A 1 85 ? -10.257 12.621 -12.257 1.00 90.25 85 GLY A N 1
ATOM 649 C CA . GLY A 1 85 ? -9.510 13.595 -11.465 1.00 90.25 85 GLY A CA 1
ATOM 650 C C . GLY A 1 85 ? -10.443 14.554 -10.729 1.00 90.25 85 GLY A C 1
ATOM 651 O O . GLY A 1 85 ? -10.302 14.745 -9.523 1.00 90.25 85 GLY A O 1
ATOM 652 N N . GLU A 1 86 ? -11.435 15.101 -11.431 1.00 92.38 86 GLU A N 1
ATOM 653 C CA . GLU A 1 86 ? -12.432 16.009 -10.854 1.00 92.38 86 GLU A CA 1
ATOM 654 C C . GLU A 1 86 ? -13.275 15.325 -9.775 1.00 92.38 86 GLU A C 1
ATOM 656 O O . GLU A 1 86 ? -13.460 15.887 -8.695 1.00 92.38 86 GLU A O 1
ATOM 661 N N . ARG A 1 87 ? -13.729 14.087 -10.014 1.00 92.00 87 ARG A N 1
ATOM 662 C CA . ARG A 1 87 ? -14.494 13.311 -9.028 1.00 92.00 87 ARG A CA 1
ATOM 663 C C . ARG A 1 87 ? -13.660 12.968 -7.808 1.00 92.00 87 ARG A C 1
ATOM 665 O O . ARG A 1 87 ? -14.143 13.146 -6.694 1.00 92.00 87 ARG A O 1
ATOM 672 N N . ARG A 1 88 ? -12.393 12.586 -7.980 1.00 90.62 88 ARG A N 1
ATOM 673 C CA . ARG A 1 88 ? -11.489 12.394 -6.840 1.00 90.62 88 ARG A CA 1
ATOM 674 C C . ARG A 1 88 ? -11.360 13.673 -6.011 1.00 90.62 88 ARG A C 1
ATOM 676 O O . ARG A 1 88 ? -11.523 13.621 -4.797 1.00 90.62 88 ARG A O 1
ATOM 683 N N . THR A 1 89 ? -11.101 14.816 -6.644 1.00 92.19 89 THR A N 1
ATOM 684 C CA . THR A 1 89 ? -10.993 16.100 -5.934 1.00 92.19 89 THR A CA 1
ATOM 685 C C . THR A 1 89 ? -12.303 16.469 -5.234 1.00 92.19 89 THR A C 1
ATOM 687 O O . THR A 1 89 ? -12.283 16.914 -4.089 1.00 92.19 89 THR A O 1
ATOM 690 N N . MET A 1 90 ? -13.449 16.244 -5.880 1.00 93.38 90 MET A N 1
ATOM 691 C CA . MET A 1 90 ? -14.769 16.501 -5.303 1.00 93.38 90 MET A CA 1
ATOM 692 C C . MET A 1 90 ? -15.042 15.631 -4.072 1.00 93.38 90 MET A C 1
ATOM 694 O O . MET A 1 90 ? -15.497 16.160 -3.061 1.00 93.38 90 MET A O 1
ATOM 698 N N . LEU A 1 91 ? -14.723 14.335 -4.132 1.00 93.31 91 LEU A N 1
ATOM 699 C CA . LEU A 1 91 ? -14.863 13.403 -3.011 1.00 93.31 91 LEU A CA 1
ATOM 700 C C . LEU A 1 91 ? -13.992 13.821 -1.819 1.00 93.31 91 LEU A C 1
ATOM 702 O O . LEU A 1 91 ? -14.482 13.886 -0.698 1.00 93.31 91 LEU A O 1
ATOM 706 N N . MET A 1 92 ? -12.723 14.166 -2.064 1.00 90.88 92 MET A N 1
ATOM 707 C CA . MET A 1 92 ? -11.790 14.577 -1.005 1.00 90.88 92 MET A CA 1
ATOM 708 C C . MET A 1 92 ? -12.175 15.911 -0.348 1.00 90.88 92 MET A C 1
ATOM 710 O O . MET A 1 92 ? -11.876 16.123 0.824 1.00 90.88 92 MET A O 1
ATOM 714 N N . ASN A 1 93 ? -12.825 16.814 -1.089 1.00 94.94 93 ASN A N 1
ATOM 715 C CA . ASN A 1 93 ? -13.167 18.154 -0.602 1.00 94.94 93 ASN A CA 1
ATOM 716 C C . ASN A 1 93 ? -14.600 18.275 -0.058 1.00 94.94 93 ASN A C 1
ATOM 718 O O . ASN A 1 93 ? -14.935 19.307 0.523 1.00 94.94 93 ASN A O 1
ATOM 722 N N . THR A 1 94 ? -15.453 17.262 -0.241 1.00 95.94 94 THR A N 1
ATOM 723 C CA . THR A 1 94 ? -16.874 17.332 0.133 1.00 95.94 94 THR A CA 1
ATOM 724 C C . THR A 1 94 ? -17.208 16.312 1.215 1.00 95.94 94 THR A C 1
ATOM 726 O O . THR A 1 94 ? -17.347 15.124 0.942 1.00 95.94 94 THR A O 1
ATOM 729 N N . VAL A 1 95 ? -17.418 16.793 2.444 1.00 94.44 95 VAL A N 1
ATOM 730 C CA . VAL A 1 95 ? -17.669 15.944 3.626 1.00 94.44 95 VAL A CA 1
ATOM 731 C C . VAL A 1 95 ? -18.901 15.050 3.468 1.00 94.44 95 VAL A C 1
ATOM 733 O O . VAL A 1 95 ? -18.875 13.904 3.901 1.00 94.44 95 VAL A O 1
ATOM 736 N N . SER A 1 96 ? -19.978 15.537 2.843 1.00 94.56 96 SER A N 1
ATOM 737 C CA . SER A 1 96 ? -21.193 14.732 2.662 1.00 94.56 96 SER A CA 1
ATOM 738 C C . SER A 1 96 ? -20.949 13.514 1.773 1.00 94.56 96 SER A C 1
ATOM 740 O O . SER A 1 96 ? -21.351 12.417 2.133 1.00 94.56 96 SER A O 1
ATOM 742 N N . ILE A 1 97 ? -20.233 13.700 0.660 1.00 92.44 97 ILE A N 1
ATOM 743 C CA . ILE A 1 97 ? -19.893 12.623 -0.278 1.00 92.44 97 ILE A CA 1
ATOM 744 C C . ILE A 1 97 ? -18.896 11.668 0.381 1.00 92.44 97 ILE A C 1
ATOM 746 O O . ILE A 1 97 ? -19.035 10.454 0.291 1.00 92.44 97 ILE A O 1
ATOM 750 N N . TRP A 1 98 ? -17.914 12.209 1.104 1.00 91.88 98 TRP A N 1
ATOM 751 C CA . TRP A 1 98 ? -16.976 11.393 1.867 1.00 91.88 98 TRP A CA 1
ATOM 752 C C . TRP A 1 98 ? -17.689 10.474 2.864 1.00 91.88 98 TRP A C 1
ATOM 754 O O . TRP A 1 98 ? -17.400 9.282 2.920 1.00 91.88 98 TRP A O 1
ATOM 764 N N . ASN A 1 99 ? -18.644 11.011 3.622 1.00 91.38 99 ASN A N 1
ATOM 765 C CA . ASN A 1 99 ? -19.407 10.236 4.596 1.00 91.38 99 ASN A CA 1
ATOM 766 C C . ASN A 1 99 ? -20.367 9.232 3.948 1.00 91.38 99 ASN A C 1
ATOM 768 O O . ASN A 1 99 ? -20.742 8.270 4.597 1.00 91.38 99 ASN A O 1
ATOM 772 N N . GLU A 1 100 ? -20.783 9.448 2.705 1.00 89.81 100 GLU A N 1
ATOM 773 C CA . GLU A 1 100 ? -21.653 8.517 1.985 1.00 89.81 100 GLU A CA 1
ATOM 774 C C . GLU A 1 100 ? -20.876 7.312 1.434 1.00 89.81 100 GLU A C 1
ATOM 776 O O . GLU A 1 100 ? -21.359 6.187 1.506 1.00 89.81 100 GLU A O 1
ATOM 781 N N . TYR A 1 101 ? -19.657 7.528 0.925 1.00 87.31 101 TYR A N 1
ATOM 782 C CA . TYR A 1 101 ? -18.886 6.475 0.248 1.00 87.31 101 TYR A CA 1
ATOM 783 C C . TYR A 1 101 ? -17.782 5.856 1.111 1.00 87.31 101 TYR A C 1
ATOM 785 O O . TYR A 1 101 ? -17.429 4.696 0.914 1.00 87.31 101 TYR A O 1
ATOM 793 N N . CYS A 1 102 ? -17.189 6.624 2.024 1.00 88.94 102 CYS A N 1
ATOM 794 C CA . CYS A 1 102 ? -15.934 6.274 2.694 1.00 88.94 102 CYS A CA 1
ATOM 795 C C . CYS A 1 102 ? -16.027 6.302 4.233 1.00 88.94 102 CYS A C 1
ATOM 797 O O . CYS A 1 102 ? -14.999 6.129 4.890 1.00 88.94 102 CYS A O 1
ATOM 799 N N . SER A 1 103 ? -17.213 6.510 4.829 1.00 87.94 103 SER A N 1
ATOM 800 C CA . SER A 1 103 ? -17.392 6.534 6.297 1.00 87.94 103 SER A CA 1
ATOM 801 C C . SER A 1 103 ? -16.978 5.235 6.977 1.00 87.94 103 SER A C 1
ATOM 803 O O . SER A 1 103 ? -16.503 5.253 8.111 1.00 87.94 103 SER A O 1
ATOM 805 N N . ASP A 1 104 ? -17.144 4.119 6.273 1.00 84.81 104 ASP A N 1
ATOM 806 C CA . ASP A 1 104 ? -16.931 2.779 6.814 1.00 84.81 104 ASP A CA 1
ATOM 807 C C . ASP A 1 104 ? -15.446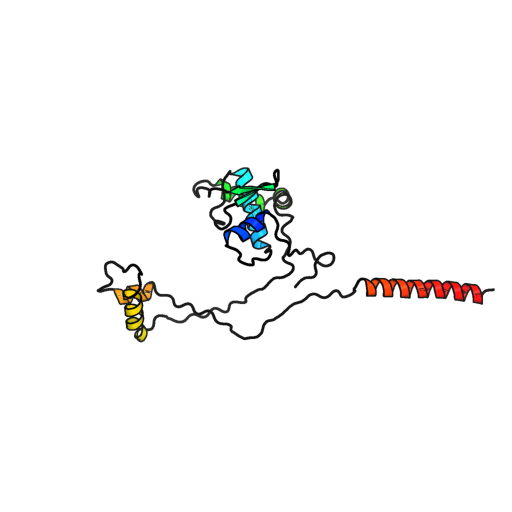 2.380 6.812 1.00 84.81 104 ASP A C 1
ATOM 809 O O . ASP A 1 104 ? -15.068 1.356 7.380 1.00 84.81 104 ASP A O 1
ATOM 813 N N . CYS A 1 105 ? -14.578 3.209 6.219 1.00 87.88 105 CYS A N 1
ATOM 814 C CA . CYS A 1 105 ? -13.136 2.996 6.185 1.00 87.88 105 CYS A CA 1
ATOM 815 C C . CYS A 1 105 ? -12.464 3.416 7.502 1.00 87.88 105 CYS A C 1
ATOM 817 O O . CYS A 1 105 ? -11.762 4.430 7.595 1.00 87.88 105 CYS A O 1
ATOM 819 N N . THR A 1 106 ? -12.661 2.607 8.542 1.00 89.38 106 THR A N 1
ATOM 820 C CA . THR A 1 106 ? -11.985 2.764 9.839 1.00 89.38 106 THR A CA 1
ATOM 821 C C . THR A 1 106 ? -10.526 2.299 9.774 1.00 89.38 106 THR A C 1
ATOM 823 O O . THR A 1 106 ? -10.109 1.690 8.791 1.00 89.38 106 THR A O 1
ATOM 826 N N . GLY A 1 107 ? -9.727 2.571 10.808 1.00 89.00 107 GLY A N 1
ATOM 827 C CA . GLY A 1 107 ? -8.360 2.038 10.882 1.00 89.00 107 GLY A CA 1
ATOM 828 C C . GLY A 1 107 ? -8.341 0.513 11.044 1.00 89.00 107 GLY A C 1
ATOM 829 O O . GLY A 1 107 ? -9.299 -0.068 11.559 1.00 89.00 107 GLY A O 1
ATOM 830 N N . GLU A 1 108 ? -7.260 -0.139 10.622 1.00 90.19 108 GLU A N 1
ATOM 831 C CA . GLU A 1 108 ? -7.006 -1.548 10.947 1.00 90.19 108 GLU A CA 1
ATOM 832 C C . GLU A 1 108 ? -6.768 -1.763 12.456 1.00 90.19 108 GLU A C 1
ATOM 834 O O . GLU A 1 108 ? -6.132 -0.938 13.120 1.00 90.19 108 GLU A O 1
ATOM 839 N N . CYS A 1 109 ? -7.262 -2.871 13.031 1.00 89.75 109 CYS A N 1
ATOM 840 C CA . CYS A 1 109 ? -6.950 -3.194 14.432 1.00 89.75 109 CYS A CA 1
ATOM 841 C C . CYS A 1 109 ? -5.541 -3.784 14.570 1.00 89.75 109 CYS A C 1
ATOM 843 O O . CYS A 1 109 ? -4.903 -3.655 15.623 1.00 89.75 109 CYS A O 1
ATOM 845 N N . SER A 1 110 ? -5.011 -4.386 13.507 1.00 87.50 110 SER A N 1
ATOM 846 C CA . SER A 1 110 ? -3.629 -4.847 13.436 1.00 87.50 110 SER A CA 1
ATOM 847 C C . SER A 1 110 ? -2.910 -4.245 12.231 1.00 87.50 110 SER A C 1
ATOM 849 O O . SER A 1 110 ? -3.269 -4.515 11.091 1.00 87.50 110 SER A O 1
ATOM 851 N N . ALA A 1 111 ? -1.860 -3.464 12.490 1.00 85.19 111 ALA A N 1
ATOM 852 C CA . ALA A 1 111 ? -0.986 -2.890 11.472 1.00 85.19 111 ALA A CA 1
ATOM 853 C C . ALA A 1 111 ? 0.456 -3.346 11.710 1.00 85.19 111 ALA A C 1
ATOM 855 O O . ALA A 1 111 ? 0.882 -3.510 12.858 1.00 85.19 111 ALA A O 1
ATOM 856 N N . THR A 1 112 ? 1.204 -3.536 10.624 1.00 86.50 112 THR A N 1
ATOM 857 C CA . THR A 1 112 ? 2.647 -3.796 10.662 1.00 86.50 112 THR A CA 1
ATOM 858 C C . THR A 1 112 ? 3.351 -2.732 9.838 1.00 86.50 112 THR A C 1
ATOM 860 O O . THR A 1 112 ? 3.198 -2.696 8.620 1.00 86.50 112 THR A O 1
ATOM 863 N N . ASP A 1 113 ? 4.141 -1.896 10.505 1.00 85.69 113 ASP A N 1
ATOM 864 C CA . ASP A 1 113 ? 4.915 -0.840 9.861 1.00 85.69 113 ASP A CA 1
ATOM 865 C C . ASP A 1 113 ? 6.385 -1.237 9.719 1.00 85.69 113 ASP A C 1
ATOM 867 O O . ASP A 1 113 ? 7.014 -1.744 10.651 1.00 85.69 113 ASP A O 1
ATOM 871 N N . PHE A 1 114 ? 6.963 -0.941 8.554 1.00 88.38 114 PHE A N 1
ATOM 872 C CA . PHE A 1 114 ? 8.382 -1.154 8.280 1.00 88.38 114 PHE A CA 1
ATOM 873 C C . PHE A 1 114 ? 9.102 0.192 8.202 1.00 88.38 114 PHE A C 1
ATOM 875 O O . PHE A 1 114 ? 8.899 0.975 7.275 1.00 88.38 114 PHE A O 1
ATOM 882 N N . THR A 1 115 ? 9.991 0.466 9.160 1.00 88.69 115 THR A N 1
ATOM 883 C CA . THR A 1 115 ? 10.864 1.647 9.086 1.00 88.69 115 THR A CA 1
ATOM 884 C C . THR A 1 115 ? 12.041 1.360 8.157 1.00 88.69 115 THR A C 1
ATOM 886 O O . THR A 1 115 ? 12.955 0.611 8.505 1.00 88.69 115 THR A O 1
ATOM 889 N N . ILE A 1 116 ? 12.040 1.982 6.980 1.00 90.94 116 ILE A N 1
ATOM 890 C CA . ILE A 1 116 ? 13.087 1.802 5.971 1.00 90.94 116 ILE A CA 1
ATOM 891 C C . ILE A 1 116 ? 14.231 2.785 6.233 1.00 90.94 116 ILE A C 1
ATOM 893 O O . ILE A 1 116 ? 14.031 3.997 6.300 1.00 90.94 116 ILE A O 1
ATOM 897 N N . LYS A 1 117 ? 15.456 2.263 6.344 1.00 92.31 117 LYS A N 1
ATOM 898 C CA . LYS A 1 117 ? 16.687 3.064 6.361 1.00 92.31 117 LYS A CA 1
ATOM 899 C C . LYS A 1 117 ? 17.424 2.850 5.050 1.00 92.31 117 LYS A C 1
ATOM 901 O O . LYS A 1 117 ? 18.038 1.808 4.851 1.00 92.31 117 LYS A O 1
ATOM 906 N N . SER A 1 118 ? 17.350 3.834 4.162 1.00 92.88 118 SER A N 1
ATOM 907 C CA . SER A 1 118 ? 18.024 3.775 2.870 1.00 92.88 118 SER A CA 1
ATOM 908 C C . SER A 1 118 ? 19.493 4.159 2.998 1.00 92.88 118 SER A C 1
ATOM 910 O O . SER A 1 118 ? 19.827 5.198 3.573 1.00 92.88 118 SER A O 1
ATOM 912 N N . SER A 1 119 ? 20.359 3.369 2.381 1.00 93.56 119 SER A N 1
ATOM 913 C CA . SER A 1 119 ? 21.733 3.745 2.075 1.00 93.56 119 SER A CA 1
ATOM 914 C C . SER A 1 119 ? 22.010 3.434 0.609 1.00 93.56 119 SER A C 1
ATOM 916 O O . SER A 1 119 ? 21.392 2.553 0.015 1.00 93.56 119 SER A O 1
ATOM 918 N N . SER A 1 120 ? 22.911 4.199 0.004 1.00 92.88 120 SER A N 1
ATOM 919 C CA . SER A 1 120 ? 23.266 4.042 -1.402 1.00 92.88 120 SER A CA 1
ATOM 920 C C . SER A 1 120 ? 24.773 4.080 -1.563 1.00 92.88 120 SER A C 1
ATOM 922 O O . SER A 1 120 ? 25.446 4.928 -0.975 1.00 92.88 120 SER A O 1
ATOM 924 N N . LEU A 1 121 ? 25.286 3.193 -2.405 1.00 91.19 121 LEU A N 1
ATOM 925 C CA . LEU A 1 121 ? 26.677 3.171 -2.832 1.00 91.19 121 LEU A CA 1
ATOM 926 C C . LEU A 1 121 ? 26.725 3.206 -4.355 1.00 91.19 121 LEU A C 1
ATOM 928 O O . LEU A 1 121 ? 25.813 2.724 -5.026 1.00 91.19 121 LEU A O 1
ATOM 932 N N . LEU A 1 122 ? 27.804 3.772 -4.897 1.00 88.88 122 LEU A N 1
ATOM 933 C CA . LEU A 1 122 ? 28.044 3.748 -6.334 1.00 88.88 122 LEU A CA 1
ATOM 934 C C . LEU A 1 122 ? 28.214 2.295 -6.788 1.00 88.88 122 LEU A C 1
ATOM 936 O O . LEU A 1 122 ? 29.127 1.590 -6.352 1.00 88.88 122 LEU A O 1
ATOM 940 N N . THR A 1 123 ? 27.313 1.865 -7.662 1.00 87.44 123 THR A N 1
ATOM 941 C CA . THR A 1 123 ? 27.270 0.532 -8.256 1.00 87.44 123 THR A CA 1
ATOM 942 C C . THR A 1 123 ? 26.917 0.681 -9.739 1.00 87.44 123 THR A C 1
ATOM 944 O O . THR A 1 123 ? 26.160 1.592 -10.073 1.00 87.44 123 THR A O 1
ATOM 947 N N . PRO A 1 124 ? 27.447 -0.162 -10.636 1.00 90.81 124 PRO A N 1
ATOM 948 C CA . PRO A 1 124 ? 28.433 -1.210 -10.385 1.00 90.81 124 PRO A CA 1
ATOM 949 C C . PRO A 1 124 ? 29.875 -0.689 -10.330 1.00 90.81 124 PRO A C 1
ATOM 951 O O . PRO A 1 124 ? 30.250 0.271 -11.004 1.00 90.81 124 PRO A O 1
ATOM 954 N N . GLN A 1 125 ? 30.712 -1.359 -9.535 1.00 87.81 125 GLN A N 1
ATOM 955 C CA . GLN A 1 125 ? 32.153 -1.099 -9.513 1.00 87.81 125 GLN A CA 1
ATOM 956 C C . GLN A 1 125 ? 32.814 -1.640 -10.787 1.00 87.81 125 GLN A C 1
ATOM 958 O O . GLN A 1 125 ? 32.394 -2.667 -11.323 1.00 87.81 125 GLN A O 1
ATOM 963 N N . SER A 1 126 ? 33.889 -0.993 -11.248 1.00 89.38 126 SER A N 1
ATOM 964 C CA . SER A 1 126 ? 34.568 -1.346 -12.507 1.00 89.38 126 SER A CA 1
ATOM 965 C C . SER A 1 126 ? 35.017 -2.811 -12.575 1.00 89.38 126 SER A C 1
ATOM 967 O O . SER A 1 126 ? 34.938 -3.423 -13.638 1.00 89.38 126 SER A O 1
ATOM 969 N N . ALA A 1 127 ? 35.417 -3.395 -11.442 1.00 88.94 127 ALA A N 1
ATOM 970 C CA . ALA A 1 127 ? 35.816 -4.798 -11.345 1.00 88.94 127 ALA A CA 1
ATOM 971 C C . ALA A 1 127 ? 34.663 -5.788 -11.612 1.00 88.94 127 ALA A C 1
ATOM 973 O O . ALA A 1 127 ? 34.907 -6.874 -12.125 1.00 88.94 127 ALA A O 1
ATOM 974 N N . MET A 1 128 ? 33.415 -5.411 -11.311 1.00 90.94 128 MET A N 1
ATOM 975 C CA . MET A 1 128 ? 32.237 -6.280 -11.462 1.00 90.94 128 MET A CA 1
ATOM 976 C C . MET A 1 128 ? 31.616 -6.215 -12.861 1.00 90.94 128 MET A C 1
ATOM 978 O O . MET A 1 128 ? 30.801 -7.063 -13.220 1.00 90.94 128 MET A O 1
ATOM 982 N N . LEU A 1 129 ? 31.999 -5.229 -13.679 1.00 92.69 129 LEU A N 1
ATOM 983 C CA . LEU A 1 129 ? 31.411 -5.006 -15.003 1.00 92.69 129 LEU A CA 1
ATOM 984 C C . LEU A 1 129 ? 31.506 -6.242 -15.908 1.00 92.69 129 LEU A C 1
ATOM 986 O O . LEU A 1 129 ? 30.560 -6.552 -16.629 1.00 92.69 129 LEU A O 1
ATOM 990 N N . ALA A 1 130 ? 32.622 -6.974 -15.856 1.00 92.81 130 ALA A N 1
ATOM 991 C CA . ALA A 1 130 ? 32.826 -8.165 -16.679 1.00 92.81 130 ALA A CA 1
ATOM 992 C C . ALA A 1 130 ? 31.927 -9.349 -16.271 1.00 92.81 130 ALA A C 1
ATOM 994 O O . ALA A 1 130 ? 31.566 -10.159 -17.128 1.00 92.81 130 ALA A O 1
ATOM 995 N N . ASP A 1 131 ? 31.574 -9.463 -14.988 1.00 93.44 131 ASP A N 1
ATOM 996 C CA . ASP A 1 131 ? 30.635 -10.478 -14.497 1.00 93.44 131 ASP A CA 1
ATOM 997 C C . ASP A 1 131 ? 29.195 -10.100 -14.855 1.00 93.44 131 ASP A C 1
ATOM 999 O O . ASP A 1 131 ? 28.453 -10.931 -15.377 1.00 93.44 131 ASP A O 1
ATOM 1003 N N . ILE A 1 132 ? 28.826 -8.826 -14.674 1.00 92.75 132 ILE A N 1
ATOM 1004 C CA . ILE A 1 132 ? 27.499 -8.312 -15.046 1.00 92.75 132 ILE A CA 1
ATOM 1005 C C . ILE A 1 132 ? 27.266 -8.482 -16.547 1.00 92.75 132 ILE A C 1
ATOM 1007 O O . ILE A 1 132 ? 26.205 -8.947 -16.950 1.00 92.75 132 ILE A O 1
ATOM 1011 N N . LYS A 1 133 ? 28.270 -8.191 -17.383 1.00 93.38 133 LYS A N 1
ATOM 1012 C CA . LYS A 1 133 ? 28.195 -8.429 -18.828 1.00 93.38 133 LYS A CA 1
ATOM 1013 C C . LYS A 1 133 ? 27.859 -9.887 -19.144 1.00 93.38 133 LYS A C 1
ATOM 1015 O O . LYS A 1 133 ? 26.931 -10.142 -19.903 1.00 93.38 133 LYS A O 1
ATOM 1020 N N . ARG A 1 134 ? 28.582 -10.836 -18.535 1.00 93.62 134 ARG A N 1
ATOM 1021 C CA . ARG A 1 134 ? 28.344 -12.276 -18.728 1.00 93.62 134 ARG A CA 1
ATOM 1022 C C . ARG A 1 134 ? 26.939 -12.685 -18.290 1.00 93.62 134 ARG A C 1
ATOM 1024 O O . ARG A 1 134 ? 26.299 -13.478 -18.975 1.00 93.62 134 ARG A O 1
ATOM 1031 N N . PHE A 1 135 ? 26.447 -12.139 -17.181 1.00 92.25 135 PHE A N 1
ATOM 1032 C CA . PHE A 1 135 ? 25.079 -12.377 -16.726 1.00 92.25 135 PHE A CA 1
ATOM 1033 C C . PHE A 1 135 ? 24.040 -11.837 -17.719 1.00 92.25 135 PHE A C 1
ATOM 1035 O O . PHE A 1 135 ? 23.125 -12.561 -18.100 1.00 92.25 135 PHE A O 1
ATOM 1042 N N . VAL A 1 136 ? 24.200 -10.597 -18.186 1.00 91.75 136 VAL A N 1
ATOM 1043 C CA . VAL A 1 136 ? 23.266 -9.964 -19.130 1.00 91.75 136 VAL A CA 1
ATOM 1044 C C . VAL A 1 136 ? 23.241 -10.712 -20.466 1.00 91.75 136 VAL A C 1
ATOM 1046 O O . VAL A 1 136 ? 22.162 -11.019 -20.959 1.00 91.75 136 VAL A O 1
ATOM 1049 N N . GLU A 1 137 ? 24.403 -11.082 -21.011 1.00 93.00 137 GLU A N 1
ATOM 1050 C CA . GLU A 1 137 ? 24.514 -11.830 -22.276 1.00 93.00 137 GLU A CA 1
ATOM 1051 C C . GLU A 1 137 ? 23.992 -13.272 -22.183 1.00 93.00 137 GLU A C 1
ATOM 1053 O O . GLU A 1 137 ? 23.594 -13.844 -23.194 1.00 93.00 137 GLU A O 1
ATOM 1058 N N . SER A 1 138 ? 23.989 -13.864 -20.984 1.00 93.88 138 SER A N 1
ATOM 1059 C CA . SER A 1 138 ? 23.406 -15.194 -20.739 1.00 93.8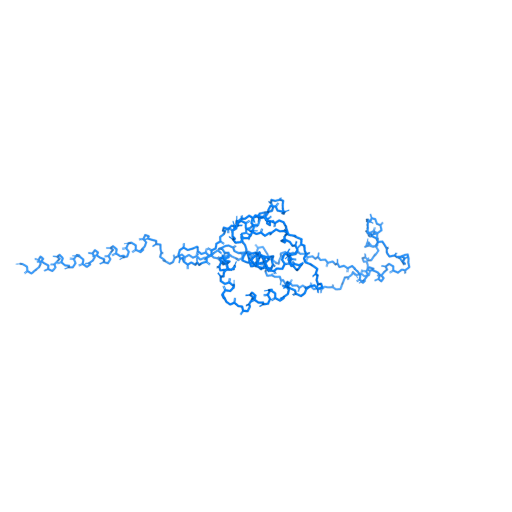8 138 SER A CA 1
ATOM 1060 C C . SER A 1 138 ? 21.925 -15.154 -20.355 1.00 93.88 138 SER A C 1
ATOM 1062 O O . SER A 1 138 ? 21.293 -16.205 -20.245 1.00 93.88 138 SER A O 1
ATOM 1064 N N . SER A 1 139 ? 21.359 -13.961 -20.175 1.00 91.19 139 SER A N 1
ATOM 1065 C CA . SER A 1 139 ? 19.954 -13.755 -19.832 1.00 91.19 139 SER A CA 1
ATOM 1066 C C . SER A 1 139 ? 19.130 -13.396 -21.072 1.00 91.19 139 SER A C 1
ATOM 1068 O O . SER A 1 139 ? 19.644 -12.858 -22.045 1.00 91.19 139 SER A O 1
ATOM 1070 N N . ASN A 1 140 ? 17.811 -13.598 -21.021 1.00 88.88 140 ASN A N 1
ATOM 1071 C CA . ASN A 1 140 ? 16.883 -13.159 -22.079 1.00 88.88 140 ASN A CA 1
ATOM 1072 C C . ASN A 1 140 ? 16.577 -11.646 -22.019 1.00 88.88 140 ASN A C 1
ATOM 1074 O O . ASN A 1 140 ? 15.466 -11.216 -22.330 1.00 88.88 140 ASN A O 1
ATOM 1078 N N . ILE A 1 141 ? 17.536 -10.836 -21.565 1.00 86.44 141 ILE A N 1
ATOM 1079 C CA . ILE A 1 141 ? 17.379 -9.386 -21.456 1.00 86.44 141 ILE A CA 1
ATOM 1080 C C . ILE A 1 141 ? 17.666 -8.778 -22.836 1.00 86.44 141 ILE A C 1
ATOM 1082 O O . ILE A 1 141 ? 18.722 -9.055 -23.407 1.00 86.44 141 ILE A O 1
ATOM 1086 N N . PRO A 1 142 ? 16.763 -7.951 -23.393 1.00 87.00 142 PRO A N 1
ATOM 1087 C CA . PRO A 1 142 ? 17.008 -7.280 -24.663 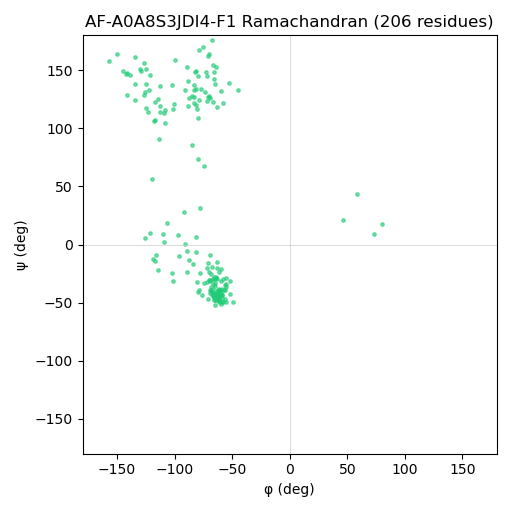1.00 87.00 142 PRO A CA 1
ATOM 1088 C C . PRO A 1 142 ? 18.270 -6.413 -24.594 1.00 87.00 142 PRO A C 1
ATOM 1090 O O . PRO A 1 142 ? 18.370 -5.512 -23.762 1.00 87.00 142 PRO A O 1
ATOM 1093 N N . LEU A 1 143 ? 19.228 -6.686 -25.478 1.00 87.94 143 LEU A N 1
ATOM 1094 C CA . LEU A 1 143 ? 20.466 -5.917 -25.576 1.00 87.94 143 LEU A CA 1
ATOM 1095 C C . LEU A 1 143 ? 20.247 -4.652 -26.408 1.00 87.94 143 LEU A C 1
ATOM 1097 O O . LEU A 1 143 ? 19.456 -4.638 -27.354 1.00 87.94 143 LEU A O 1
ATOM 1101 N N . SER A 1 144 ? 20.985 -3.593 -26.082 1.00 88.12 144 SER A N 1
ATOM 1102 C CA . SER A 1 144 ? 21.015 -2.392 -26.913 1.00 88.12 144 SER A CA 1
ATOM 1103 C C . SER A 1 144 ? 21.622 -2.708 -28.288 1.00 88.12 144 SER A C 1
ATOM 1105 O O . SER A 1 144 ? 22.464 -3.598 -28.440 1.00 88.12 144 SER A O 1
ATOM 1107 N N . SER A 1 145 ? 21.242 -1.944 -29.313 1.00 88.62 145 SER A N 1
ATOM 1108 C CA . SER A 1 145 ? 21.778 -2.129 -30.669 1.00 88.62 145 SER A CA 1
ATOM 1109 C C . SER A 1 145 ? 23.297 -1.924 -30.753 1.00 88.62 145 SER A C 1
ATOM 1111 O O . SER A 1 145 ? 23.936 -2.470 -31.646 1.00 88.62 145 SER A O 1
ATOM 1113 N N . ASN A 1 146 ? 23.878 -1.162 -29.818 1.00 91.06 146 ASN A N 1
ATOM 1114 C CA . ASN A 1 146 ? 25.307 -0.837 -29.764 1.00 91.06 146 ASN A CA 1
ATOM 1115 C C . ASN A 1 146 ? 26.044 -1.584 -28.638 1.00 91.06 146 ASN A C 1
ATOM 1117 O O . ASN A 1 146 ? 27.148 -1.188 -28.247 1.00 91.06 146 ASN A O 1
ATOM 1121 N N . TRP A 1 147 ? 25.459 -2.663 -28.111 1.00 91.62 147 TRP A N 1
ATOM 1122 C CA . TRP A 1 147 ? 25.987 -3.392 -26.958 1.00 91.62 147 TRP A CA 1
ATOM 1123 C C . TRP A 1 147 ? 27.462 -3.785 -27.125 1.00 91.62 147 TRP A C 1
ATOM 1125 O O . TRP A 1 147 ? 28.278 -3.561 -26.235 1.00 91.62 147 TRP A O 1
ATOM 1135 N N . SER A 1 148 ? 27.859 -4.267 -28.307 1.00 88.19 148 SER A N 1
ATOM 1136 C CA . SER A 1 148 ? 29.234 -4.715 -28.575 1.00 88.19 148 SER A CA 1
ATOM 1137 C C . SER A 1 148 ? 30.313 -3.663 -28.283 1.00 88.19 148 SER A C 1
ATOM 1139 O O . SER A 1 148 ? 31.436 -4.030 -27.939 1.00 88.19 148 SER A O 1
ATOM 1141 N N . THR A 1 149 ? 29.994 -2.370 -28.403 1.00 92.62 149 THR A N 1
ATOM 1142 C CA . THR A 1 149 ? 30.946 -1.257 -28.236 1.00 92.62 149 THR A CA 1
ATOM 1143 C C . THR A 1 149 ? 30.652 -0.364 -27.031 1.00 92.62 149 THR A C 1
ATOM 1145 O O . THR A 1 149 ? 31.570 0.288 -26.541 1.00 92.62 149 THR A O 1
ATOM 1148 N N . SER A 1 150 ? 29.413 -0.345 -26.531 1.00 93.00 150 SER A N 1
ATOM 1149 C CA . SER A 1 150 ? 28.955 0.572 -25.470 1.00 93.00 150 SER A CA 1
ATOM 1150 C C . SER A 1 150 ? 28.414 -0.121 -24.215 1.00 93.00 150 SER A C 1
ATOM 1152 O O . SER A 1 150 ? 27.923 0.543 -23.305 1.00 93.00 150 SER A O 1
ATOM 1154 N N . TRP A 1 151 ? 28.586 -1.443 -24.092 1.00 92.12 151 TRP A N 1
ATOM 1155 C CA . TRP A 1 151 ? 28.088 -2.216 -22.946 1.00 92.12 151 TRP A CA 1
ATOM 1156 C C . TRP A 1 151 ? 28.508 -1.661 -21.573 1.00 92.12 151 TRP A C 1
ATOM 1158 O O . TRP A 1 151 ? 27.753 -1.782 -20.616 1.00 92.12 151 TRP A O 1
ATOM 1168 N N . ILE A 1 152 ? 29.684 -1.031 -21.447 1.00 92.19 152 ILE A N 1
ATOM 1169 C CA . ILE A 1 152 ? 30.132 -0.448 -20.170 1.00 92.19 152 ILE A CA 1
ATOM 1170 C C . ILE A 1 152 ? 29.225 0.712 -19.747 1.00 92.19 152 ILE A C 1
ATOM 1172 O O . ILE A 1 152 ? 28.725 0.712 -18.623 1.00 92.19 152 ILE A O 1
ATOM 1176 N N . SER A 1 153 ? 29.002 1.687 -20.635 1.00 91.56 153 SER A N 1
ATOM 1177 C CA . SER A 1 153 ? 28.131 2.832 -20.347 1.00 91.56 153 SER A CA 1
ATOM 1178 C C . SER A 1 153 ? 26.676 2.403 -20.192 1.00 91.56 153 SER A C 1
ATOM 1180 O O . SER A 1 153 ? 25.959 2.950 -19.355 1.00 91.56 153 SER A O 1
ATOM 1182 N N . ASP A 1 154 ? 26.250 1.394 -20.951 1.00 91.50 154 ASP A N 1
ATOM 1183 C CA . ASP A 1 154 ? 24.898 0.848 -20.864 1.00 91.50 154 ASP A CA 1
ATOM 1184 C C . ASP A 1 154 ? 24.660 0.183 -19.506 1.00 91.50 154 ASP A C 1
ATOM 1186 O O . ASP A 1 154 ? 23.655 0.463 -18.855 1.00 91.50 154 ASP A O 1
ATOM 1190 N N . ILE A 1 155 ? 25.608 -0.629 -19.023 1.00 91.88 155 ILE A N 1
ATOM 1191 C CA . ILE A 1 155 ? 25.537 -1.204 -17.676 1.00 91.88 155 ILE A CA 1
ATOM 1192 C C . ILE A 1 155 ? 25.543 -0.088 -16.627 1.00 91.88 155 ILE A C 1
ATOM 1194 O O . ILE A 1 155 ? 24.694 -0.083 -15.747 1.00 91.88 155 ILE A O 1
ATOM 1198 N N . GLN A 1 156 ? 26.449 0.885 -16.711 1.00 90.62 156 GLN A N 1
ATOM 1199 C CA . GLN A 1 156 ? 26.549 1.944 -15.697 1.00 90.62 156 GLN A CA 1
ATOM 1200 C C . GLN A 1 156 ? 25.314 2.851 -15.613 1.00 90.62 156 GLN A C 1
ATOM 1202 O O . GLN A 1 156 ? 25.035 3.387 -14.546 1.00 90.62 156 GLN A O 1
ATOM 1207 N N . SER A 1 157 ? 24.588 3.037 -16.717 1.00 88.75 157 SER A N 1
ATOM 1208 C CA . SER A 1 157 ? 23.393 3.890 -16.758 1.00 88.75 157 SER A CA 1
ATOM 1209 C C . SER A 1 157 ? 22.096 3.157 -16.418 1.00 88.75 157 SER A C 1
ATOM 1211 O O . SER A 1 157 ? 21.147 3.804 -15.981 1.00 88.75 157 SER A O 1
ATOM 1213 N N . ASN A 1 158 ? 22.046 1.831 -16.590 1.00 88.38 158 ASN A N 1
ATOM 1214 C CA . ASN A 1 158 ? 20.808 1.056 -16.442 1.00 88.38 158 ASN A CA 1
ATOM 1215 C C . ASN A 1 158 ? 20.847 0.019 -15.311 1.00 88.38 158 ASN A C 1
ATOM 1217 O O . ASN A 1 158 ? 19.804 -0.516 -14.939 1.00 88.38 158 ASN A O 1
ATOM 1221 N N . TYR A 1 159 ? 22.020 -0.297 -14.762 1.00 88.81 159 TYR A N 1
ATOM 1222 C CA . TYR A 1 159 ? 22.150 -1.300 -13.711 1.00 88.81 159 TYR A CA 1
ATOM 1223 C C . TYR A 1 159 ? 21.882 -0.705 -12.328 1.00 88.81 159 TYR A C 1
ATOM 1225 O O . TYR A 1 159 ? 22.525 0.259 -11.913 1.00 88.81 159 TYR A O 1
ATOM 1233 N N . VAL A 1 160 ? 20.988 -1.346 -11.576 1.00 90.81 160 VAL A N 1
ATOM 1234 C CA . VAL A 1 160 ? 20.737 -1.051 -10.164 1.00 90.81 160 VAL A CA 1
ATOM 1235 C C . VAL A 1 160 ? 20.881 -2.331 -9.350 1.00 90.81 160 VAL A C 1
ATOM 1237 O O . VAL A 1 160 ? 20.326 -3.370 -9.699 1.00 90.81 160 VAL A O 1
ATOM 1240 N N . ALA A 1 161 ? 21.635 -2.255 -8.256 1.00 90.06 161 ALA A N 1
ATOM 1241 C CA . ALA A 1 161 ? 21.653 -3.301 -7.243 1.00 90.06 161 ALA A CA 1
ATOM 1242 C C . ALA A 1 161 ? 20.776 -2.852 -6.073 1.00 90.06 161 ALA A C 1
ATOM 1244 O O . ALA A 1 161 ? 21.035 -1.804 -5.479 1.00 90.06 161 ALA A O 1
ATOM 1245 N N . LEU A 1 162 ? 19.751 -3.642 -5.759 1.00 93.62 162 LEU A N 1
ATOM 1246 C CA . LEU A 1 162 ? 18.883 -3.438 -4.606 1.00 93.62 162 LEU A CA 1
ATOM 1247 C C . LEU A 1 162 ? 19.112 -4.581 -3.621 1.00 93.62 162 LEU A C 1
ATOM 1249 O O . LEU A 1 162 ? 18.885 -5.740 -3.959 1.00 93.62 162 LEU A O 1
ATOM 1253 N N . ASP A 1 163 ? 19.547 -4.238 -2.414 1.00 91.75 163 ASP A N 1
ATOM 1254 C CA . ASP A 1 163 ? 19.670 -5.173 -1.300 1.00 91.75 163 ASP A CA 1
ATOM 1255 C C . ASP A 1 163 ? 18.671 -4.774 -0.209 1.00 91.75 163 ASP A C 1
ATOM 1257 O O . ASP A 1 163 ? 18.633 -3.617 0.220 1.00 91.75 163 ASP A O 1
ATOM 1261 N N . VAL A 1 164 ? 17.830 -5.724 0.198 1.00 93.88 164 VAL A N 1
ATOM 1262 C CA . VAL A 1 164 ? 16.807 -5.541 1.229 1.00 93.88 164 VAL A CA 1
ATOM 1263 C C . VAL A 1 164 ? 17.139 -6.481 2.375 1.00 93.88 164 VAL A C 1
ATOM 1265 O O . VAL A 1 164 ? 16.934 -7.691 2.288 1.00 93.88 164 VAL A O 1
ATOM 1268 N N . ALA A 1 165 ? 17.634 -5.906 3.467 1.00 92.62 165 ALA A N 1
ATOM 1269 C CA . ALA A 1 165 ? 18.062 -6.650 4.640 1.00 92.62 165 ALA A CA 1
ATOM 1270 C C . ALA A 1 165 ? 17.444 -6.084 5.922 1.00 92.62 165 ALA A C 1
ATOM 1272 O O . ALA A 1 165 ? 17.208 -4.880 6.055 1.00 92.62 165 ALA A O 1
ATOM 1273 N N . TYR A 1 166 ? 17.227 -6.960 6.904 1.00 91.25 166 TYR A N 1
ATOM 1274 C CA . TYR A 1 166 ? 16.821 -6.547 8.241 1.00 91.25 166 TYR A CA 1
ATOM 1275 C C . TYR A 1 166 ? 17.995 -5.889 8.962 1.00 91.25 166 TYR A C 1
ATOM 1277 O O . TYR A 1 166 ? 19.044 -6.501 9.154 1.00 91.25 166 TYR A O 1
ATOM 1285 N N . ALA A 1 167 ? 17.803 -4.653 9.423 1.00 86.94 167 ALA A N 1
ATOM 1286 C CA . ALA A 1 167 ? 18.816 -3.958 10.214 1.00 86.94 167 ALA A CA 1
ATOM 1287 C C . ALA A 1 167 ? 19.066 -4.635 11.578 1.00 86.94 167 ALA A C 1
ATOM 1289 O O . ALA A 1 167 ? 20.148 -4.517 12.150 1.00 86.94 167 ALA A O 1
ATOM 1290 N N . SER A 1 168 ? 18.059 -5.320 12.124 1.00 86.00 168 SER A N 1
ATOM 1291 C CA . SER A 1 168 ? 18.133 -6.070 13.377 1.00 86.00 168 SER A CA 1
ATOM 1292 C C . SER A 1 168 ? 17.052 -7.151 13.410 1.00 86.00 168 SER A C 1
ATOM 1294 O O . SER A 1 168 ? 16.028 -7.014 12.751 1.00 86.00 168 SER A O 1
ATOM 1296 N N . PHE A 1 169 ? 17.242 -8.187 14.231 1.00 86.00 169 PHE A N 1
ATOM 1297 C CA . PHE A 1 169 ? 16.231 -9.222 14.502 1.00 86.00 169 PHE A CA 1
ATOM 1298 C C . PHE A 1 169 ? 15.185 -8.799 15.551 1.00 86.00 169 PHE A C 1
ATOM 1300 O O . PHE A 1 169 ? 14.384 -9.617 15.998 1.00 86.00 169 PHE A O 1
ATOM 1307 N N . ARG A 1 170 ? 15.212 -7.540 16.004 1.00 85.25 170 ARG A N 1
ATOM 1308 C CA . ARG A 1 170 ? 14.246 -7.014 16.973 1.00 85.25 170 ARG A CA 1
ATOM 1309 C C . ARG A 1 170 ? 12.972 -6.580 16.261 1.00 85.25 170 ARG A C 1
ATOM 1311 O O . ARG A 1 170 ? 13.038 -5.867 15.267 1.00 85.25 170 ARG A O 1
ATOM 1318 N N . THR A 1 171 ? 11.837 -6.991 16.813 1.00 86.81 171 THR A N 1
ATOM 1319 C CA . THR A 1 171 ? 10.508 -6.540 16.395 1.00 86.81 171 THR A CA 1
ATOM 1320 C C . THR A 1 171 ? 9.874 -5.818 17.571 1.00 86.81 171 THR A C 1
ATOM 1322 O O . THR A 1 171 ? 9.756 -6.399 18.651 1.00 86.81 171 THR A O 1
ATOM 1325 N N . ASP A 1 172 ? 9.487 -4.563 17.368 1.00 87.62 172 ASP A N 1
ATOM 1326 C CA . ASP A 1 172 ? 8.787 -3.781 18.380 1.00 87.62 172 ASP A CA 1
ATOM 1327 C C . ASP A 1 172 ? 7.282 -4.031 18.239 1.00 87.62 172 ASP A C 1
ATOM 1329 O O . ASP A 1 172 ? 6.690 -3.787 17.189 1.00 87.62 172 ASP A O 1
ATOM 1333 N N . VAL A 1 173 ? 6.663 -4.561 19.296 1.00 88.00 173 VAL A N 1
ATOM 1334 C CA . VAL A 1 173 ? 5.241 -4.921 19.305 1.00 88.00 173 VAL A CA 1
ATOM 1335 C C . VAL A 1 173 ? 4.496 -4.002 20.265 1.00 88.00 173 VAL A C 1
ATOM 1337 O O . VAL A 1 173 ? 4.689 -4.061 21.479 1.00 88.00 173 VAL A O 1
ATOM 1340 N N . TYR A 1 174 ? 3.603 -3.176 19.722 1.00 87.31 174 TYR A N 1
ATOM 1341 C CA . TYR A 1 174 ? 2.741 -2.283 20.495 1.00 87.31 174 TYR A CA 1
ATOM 1342 C C . TYR A 1 174 ? 1.338 -2.886 20.612 1.00 87.31 174 TYR A C 1
ATOM 1344 O O . TYR A 1 174 ? 0.646 -3.077 19.609 1.00 87.31 174 TYR A O 1
ATOM 1352 N N . THR A 1 175 ? 0.904 -3.197 21.835 1.00 87.50 175 THR A N 1
ATOM 1353 C CA . THR A 1 175 ? -0.436 -3.736 22.119 1.00 87.50 175 THR A CA 1
ATOM 1354 C C . THR A 1 175 ? -1.174 -2.835 23.096 1.00 87.50 175 THR A C 1
ATOM 1356 O O . THR A 1 175 ? -0.620 -2.415 24.110 1.00 87.50 175 THR A O 1
ATOM 1359 N N . GLN A 1 176 ? -2.428 -2.516 22.783 1.00 84.81 176 GLN A N 1
ATOM 1360 C CA . GLN A 1 176 ? -3.318 -1.842 23.720 1.00 84.81 176 GLN A CA 1
ATOM 1361 C C . GLN A 1 176 ? -3.960 -2.863 24.658 1.00 84.81 176 GLN A C 1
ATOM 1363 O O . GLN A 1 176 ? -4.400 -3.928 24.227 1.00 84.81 176 GLN A O 1
ATOM 1368 N N . GLN A 1 177 ? -4.031 -2.523 25.942 1.00 85.06 177 GLN A N 1
ATOM 1369 C CA . GLN A 1 177 ? -4.700 -3.324 26.963 1.00 85.06 177 GLN A CA 1
ATOM 1370 C C . GLN A 1 177 ? -5.741 -2.468 27.679 1.00 85.06 177 GLN A C 1
ATOM 1372 O O . GLN A 1 177 ? -5.499 -1.296 27.973 1.00 85.06 177 GLN A O 1
ATOM 1377 N N . ALA A 1 178 ? -6.914 -3.047 27.936 1.00 83.12 178 ALA A N 1
ATOM 1378 C CA . ALA A 1 178 ? -7.986 -2.350 28.625 1.00 83.12 178 ALA A CA 1
ATOM 1379 C C . ALA A 1 178 ? -7.583 -2.143 30.089 1.00 83.12 178 ALA A C 1
ATOM 1381 O O . ALA A 1 178 ? -7.253 -3.103 30.779 1.00 83.12 178 ALA A O 1
ATOM 1382 N N . THR A 1 179 ? -7.627 -0.899 30.574 1.00 82.94 179 THR A N 1
ATOM 1383 C CA . THR A 1 179 ? -7.321 -0.582 31.981 1.00 82.94 179 THR A CA 1
ATOM 1384 C C . THR A 1 179 ? -8.307 -1.235 32.949 1.00 82.94 179 THR A C 1
ATOM 1386 O O . THR A 1 179 ? -7.948 -1.542 34.080 1.00 82.94 179 THR A O 1
ATOM 1389 N N . LEU A 1 180 ? -9.549 -1.435 32.503 1.00 79.62 180 LEU A N 1
ATOM 1390 C CA . LEU A 1 180 ? -10.594 -2.132 33.239 1.00 79.62 180 LEU A CA 1
ATOM 1391 C C . LEU A 1 180 ? -11.288 -3.111 32.296 1.00 79.62 180 LEU A C 1
ATOM 1393 O O . LEU A 1 180 ? -11.800 -2.717 31.240 1.00 79.62 180 LEU A O 1
ATOM 1397 N N . GLY A 1 181 ? -11.319 -4.380 32.689 1.00 81.44 181 GLY A N 1
ATOM 1398 C CA . GLY A 1 181 ? -12.177 -5.372 32.068 1.00 81.44 181 GLY A CA 1
ATOM 1399 C C . GLY A 1 181 ? -13.624 -5.258 32.568 1.00 81.44 181 GLY A C 1
ATOM 1400 O O . GLY A 1 181 ? -13.894 -4.616 33.587 1.00 81.44 181 GLY A O 1
ATOM 1401 N N . PRO A 1 182 ? -14.581 -5.931 31.907 1.00 79.25 182 PRO A N 1
ATOM 1402 C CA . PRO A 1 182 ? -15.975 -5.968 32.356 1.00 79.25 182 PRO A CA 1
ATOM 1403 C C . PRO A 1 182 ? -16.134 -6.490 33.792 1.00 79.25 182 PRO A C 1
ATOM 1405 O O . PRO A 1 182 ? -16.981 -6.009 34.543 1.00 79.25 182 PRO A O 1
ATOM 1408 N N . VAL A 1 183 ? -15.290 -7.450 34.186 1.00 83.25 183 VAL A N 1
ATOM 1409 C CA . VAL A 1 183 ? -15.281 -8.026 35.538 1.00 83.25 183 VAL A CA 1
ATOM 1410 C C . VAL A 1 183 ? -14.785 -7.011 36.567 1.00 83.25 183 VAL A C 1
ATOM 1412 O O . VAL A 1 183 ? -15.363 -6.918 37.645 1.00 83.25 183 VAL A O 1
ATOM 1415 N N . ASP A 1 184 ? -13.781 -6.202 36.227 1.00 83.31 184 ASP A N 1
ATOM 1416 C CA . ASP A 1 184 ? -13.247 -5.175 37.128 1.00 83.31 184 ASP A CA 1
ATOM 1417 C C . ASP A 1 184 ? -14.262 -4.052 37.344 1.00 83.31 184 ASP A C 1
ATOM 1419 O O . ASP A 1 184 ? -14.453 -3.587 38.467 1.00 83.31 184 ASP A O 1
ATOM 1423 N N . VAL A 1 185 ? -14.973 -3.654 36.282 1.00 83.69 185 VAL A N 1
ATOM 1424 C CA . VAL A 1 185 ? -16.080 -2.693 36.380 1.00 83.69 185 VAL A CA 1
ATOM 1425 C C . VAL A 1 185 ? -17.181 -3.246 37.282 1.00 83.69 185 VAL A C 1
ATOM 1427 O O . VAL A 1 185 ? -17.610 -2.560 38.210 1.00 83.69 185 VAL A O 1
ATOM 1430 N N . LEU A 1 186 ? -17.606 -4.494 37.061 1.00 85.38 186 LEU A N 1
ATOM 1431 C CA . LEU A 1 186 ? -18.652 -5.124 37.867 1.00 85.38 186 LEU A CA 1
ATOM 1432 C C . LEU A 1 186 ? -18.228 -5.287 39.332 1.00 85.38 186 LEU A C 1
ATOM 1434 O O . LEU A 1 186 ? -19.025 -5.032 40.231 1.00 85.38 186 LEU A O 1
ATOM 1438 N N . SER A 1 187 ? -16.973 -5.659 39.578 1.00 86.88 187 SER A N 1
ATOM 1439 C CA . SER A 1 187 ? -16.406 -5.792 40.920 1.00 86.88 187 SER A CA 1
ATOM 1440 C C . SER A 1 187 ? -16.327 -4.443 41.637 1.00 86.88 187 SER A C 1
ATOM 1442 O O . SER A 1 187 ? -16.718 -4.340 42.797 1.00 86.88 187 SER A O 1
ATOM 1444 N N . ASN A 1 188 ? -15.899 -3.381 40.950 1.00 88.56 188 ASN A N 1
ATOM 1445 C CA . ASN A 1 188 ? -15.824 -2.039 41.530 1.00 88.56 188 ASN A CA 1
ATOM 1446 C C . ASN A 1 188 ? -17.213 -1.469 41.837 1.00 88.56 188 ASN A C 1
ATOM 1448 O O . ASN A 1 188 ? -17.430 -0.931 42.922 1.00 88.56 188 ASN A O 1
ATOM 1452 N N . VAL A 1 189 ? -18.170 -1.626 40.918 1.00 90.12 189 VAL A N 1
ATOM 1453 C CA . VAL A 1 189 ? -19.559 -1.197 41.136 1.00 90.12 189 VAL A CA 1
ATOM 1454 C C . VAL A 1 189 ? -20.204 -2.019 42.248 1.00 90.12 189 VAL A C 1
ATOM 1456 O O . VAL A 1 189 ? -20.800 -1.444 43.158 1.00 90.12 189 VAL A O 1
ATOM 1459 N N . GLY A 1 190 ? -20.063 -3.345 42.216 1.00 85.44 190 GLY A N 1
ATOM 1460 C CA . GLY A 1 190 ? -20.611 -4.251 43.224 1.00 85.44 190 GLY A CA 1
ATOM 1461 C C . GLY A 1 190 ? -20.018 -4.011 44.611 1.00 85.44 190 GLY A C 1
ATOM 1462 O O . GLY A 1 190 ? -20.760 -3.946 45.587 1.00 85.44 190 GLY A O 1
ATOM 1463 N N . GLY A 1 191 ? -18.706 -3.791 44.698 1.00 85.75 191 GLY A N 1
ATOM 1464 C CA . GLY A 1 191 ? -18.011 -3.475 45.945 1.00 85.75 191 GLY A CA 1
ATOM 1465 C C . GLY A 1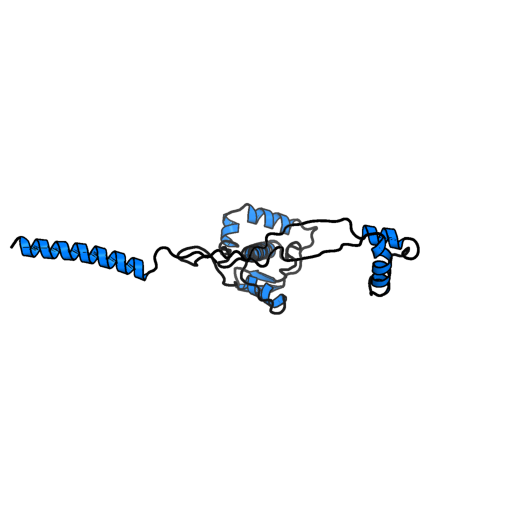 191 ? -18.449 -2.138 46.542 1.00 85.75 191 GLY A C 1
ATOM 1466 O O . GLY A 1 191 ? -18.801 -2.082 47.718 1.00 85.75 191 GLY A O 1
ATOM 1467 N N . GLN A 1 192 ? -18.500 -1.073 45.735 1.00 87.56 192 GLN A N 1
ATOM 1468 C CA . GLN A 1 192 ? -18.970 0.240 46.193 1.00 87.56 192 GLN A CA 1
ATOM 1469 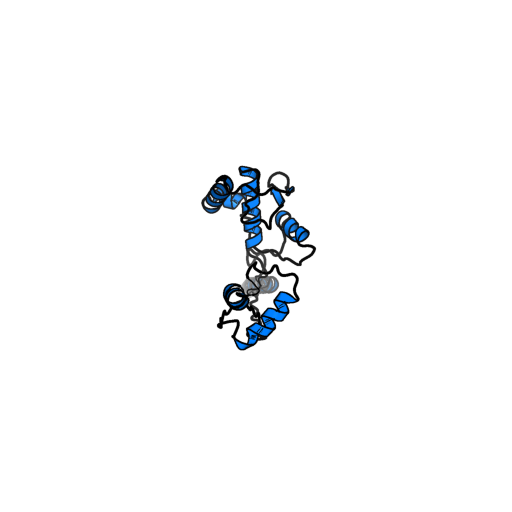C C . GLN A 1 192 ? -20.450 0.196 46.587 1.00 87.56 192 GLN A C 1
ATOM 1471 O O . GLN A 1 192 ? -20.823 0.670 47.656 1.00 87.56 192 GLN A O 1
ATOM 1476 N N . THR A 1 193 ? -21.299 -0.431 45.772 1.00 88.44 193 THR A N 1
ATOM 1477 C CA . THR A 1 193 ? -22.734 -0.574 46.066 1.00 88.44 193 THR A CA 1
ATOM 1478 C C . THR A 1 193 ? -22.960 -1.395 47.336 1.00 88.44 193 THR A C 1
ATOM 1480 O O . THR A 1 193 ? -23.754 -1.003 48.189 1.00 88.44 193 THR A O 1
ATOM 1483 N N . GLY A 1 194 ? -22.222 -2.495 47.508 1.00 87.75 194 GLY A N 1
ATOM 1484 C CA . GLY A 1 194 ? -22.259 -3.315 48.716 1.00 87.75 194 GLY A CA 1
ATOM 1485 C C . GLY A 1 194 ? -21.816 -2.551 49.964 1.00 87.75 194 GLY A C 1
ATOM 1486 O O . GLY A 1 194 ? -22.449 -2.683 51.008 1.00 87.75 194 GLY A O 1
ATOM 1487 N N . LEU A 1 195 ? -20.793 -1.696 49.851 1.00 88.50 195 LEU A N 1
ATOM 1488 C CA . LEU A 1 195 ? -20.351 -0.816 50.934 1.00 88.50 195 LEU A CA 1
ATOM 1489 C C . LEU A 1 195 ? -21.464 0.158 51.352 1.00 88.50 195 LEU A C 1
ATOM 1491 O O . LEU A 1 195 ? -21.778 0.252 52.538 1.00 88.50 195 LEU A O 1
ATOM 1495 N N . TRP A 1 196 ? -22.093 0.846 50.393 1.00 85.81 196 TRP A N 1
ATOM 1496 C CA . TRP A 1 196 ? -23.188 1.783 50.671 1.00 85.81 196 TRP A CA 1
ATOM 1497 C C . TRP A 1 196 ? -24.390 1.085 51.312 1.00 85.81 196 TRP A C 1
ATOM 1499 O O . TRP A 1 196 ? -24.902 1.560 52.324 1.00 85.81 196 TRP A O 1
ATOM 1509 N N . ILE A 1 197 ? -24.804 -0.072 50.788 1.00 85.31 197 ILE A N 1
ATOM 1510 C CA . ILE A 1 197 ? -25.889 -0.876 51.373 1.00 85.31 197 ILE A CA 1
ATOM 1511 C C . ILE A 1 197 ? -25.526 -1.338 52.793 1.00 85.31 197 ILE A C 1
ATOM 1513 O O . ILE A 1 197 ? -26.353 -1.244 53.69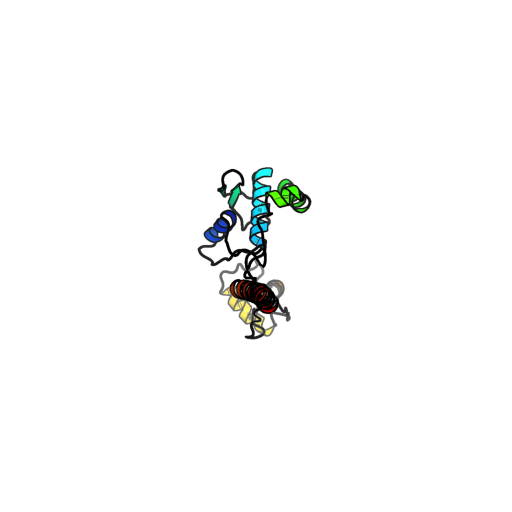9 1.00 85.31 197 ILE A O 1
ATOM 1517 N N . GLY A 1 198 ? -24.284 -1.775 53.016 1.00 81.88 198 GLY A N 1
ATOM 1518 C CA . GLY A 1 198 ? -23.790 -2.153 54.341 1.00 81.88 198 GLY A CA 1
ATOM 1519 C C . GLY A 1 198 ? -23.852 -0.999 55.347 1.00 81.88 198 GLY A C 1
ATOM 1520 O O . GLY A 1 198 ? -24.310 -1.192 56.473 1.00 81.88 198 GLY A O 1
ATOM 1521 N N . PHE A 1 199 ? -23.482 0.216 54.929 1.00 83.69 199 PHE A N 1
ATOM 1522 C CA . PHE A 1 199 ? -23.625 1.422 55.751 1.00 83.69 199 PHE A CA 1
ATOM 1523 C C . PHE A 1 199 ? -25.084 1.725 56.110 1.00 83.69 199 PHE A C 1
ATOM 1525 O O . PHE A 1 199 ? -25.352 2.112 57.249 1.00 83.69 199 PHE A O 1
ATOM 1532 N N . PHE A 1 200 ? -26.030 1.545 55.183 1.00 78.50 200 PHE A N 1
ATOM 1533 C CA . PHE A 1 200 ? -27.452 1.741 55.482 1.00 78.50 200 PHE A CA 1
ATOM 1534 C C . PHE A 1 200 ? -27.959 0.744 56.532 1.00 78.50 200 PHE A C 1
ATOM 1536 O O . PHE A 1 200 ? -28.653 1.151 57.461 1.00 78.50 200 PHE A O 1
ATOM 1543 N N . ILE A 1 201 ? -27.568 -0.532 56.441 1.00 76.06 201 ILE A N 1
ATOM 1544 C CA . ILE A 1 201 ? -27.987 -1.577 57.392 1.00 76.06 201 ILE A CA 1
ATOM 1545 C C . ILE A 1 201 ? -27.420 -1.320 58.794 1.00 76.06 201 ILE A C 1
ATOM 1547 O O . ILE A 1 201 ? -28.158 -1.400 59.775 1.00 76.06 201 ILE A O 1
ATOM 1551 N N . ILE A 1 202 ? -26.132 -0.977 58.905 1.00 76.00 202 ILE A N 1
ATOM 1552 C CA . ILE A 1 202 ? -25.500 -0.689 60.204 1.00 76.00 202 ILE A CA 1
ATOM 1553 C C . ILE A 1 202 ? -26.164 0.520 60.867 1.00 76.00 202 ILE A C 1
ATOM 1555 O O . ILE A 1 202 ? -26.485 0.460 62.053 1.00 76.00 202 ILE A O 1
ATOM 1559 N N . ASN A 1 203 ? -26.406 1.600 60.117 1.00 73.69 203 ASN A N 1
ATOM 1560 C CA . ASN A 1 203 ? -27.087 2.776 60.664 1.00 73.69 203 ASN A CA 1
ATOM 1561 C C . ASN A 1 203 ? -28.507 2.450 61.137 1.00 73.69 203 ASN A C 1
ATOM 1563 O O . ASN A 1 203 ? -28.913 2.945 62.181 1.00 73.69 203 ASN A O 1
ATOM 1567 N N . PHE A 1 204 ? -29.242 1.603 60.417 1.00 73.19 204 PHE A N 1
ATOM 1568 C CA . PHE A 1 204 ? -30.592 1.213 60.820 1.00 73.19 204 PHE A CA 1
ATOM 1569 C C . PHE A 1 204 ? -30.593 0.406 62.128 1.00 73.19 204 PHE A C 1
ATOM 1571 O O . PHE A 1 204 ? -31.361 0.710 63.028 1.00 73.19 204 PHE A O 1
ATOM 1578 N N . ILE A 1 205 ? -29.686 -0.568 62.268 1.00 78.19 205 ILE A N 1
ATOM 1579 C CA . ILE A 1 205 ? -29.587 -1.418 63.470 1.00 78.19 205 ILE A CA 1
ATOM 1580 C C . ILE A 1 205 ? -29.056 -0.647 64.689 1.00 78.19 205 ILE A C 1
ATOM 1582 O O . ILE A 1 205 ? -29.383 -0.986 65.818 1.00 78.19 205 ILE A O 1
ATOM 1586 N N . THR A 1 206 ? -28.207 0.364 64.486 1.00 73.19 206 THR A N 1
ATOM 1587 C CA . THR A 1 206 ? -27.562 1.094 65.597 1.00 73.19 206 THR A CA 1
ATOM 1588 C C . THR A 1 206 ? -28.447 2.209 66.176 1.00 73.19 206 THR A C 1
ATOM 1590 O O . THR A 1 206 ? -28.161 2.702 67.264 1.00 73.19 206 THR A O 1
ATOM 1593 N N . PHE A 1 207 ? -29.493 2.632 65.457 1.00 59.34 207 PHE A N 1
ATOM 1594 C CA . PHE A 1 207 ? -30.413 3.703 65.869 1.00 59.34 207 PHE A CA 1
ATOM 1595 C C . PHE A 1 207 ? -31.832 3.214 66.242 1.00 59.34 207 PHE A C 1
ATOM 1597 O O . PHE A 1 207 ? -32.704 4.054 66.480 1.00 59.34 207 PHE A O 1
ATOM 1604 N N . GLU A 1 208 ? -32.051 1.897 66.341 1.00 52.03 208 GLU A N 1
ATOM 1605 C CA . GLU A 1 208 ? -33.128 1.275 67.142 1.00 52.03 208 GLU A CA 1
ATOM 1606 C C . GLU A 1 208 ? -32.622 0.923 68.550 1.00 52.03 208 GLU A C 1
ATOM 1608 O O . GLU A 1 208 ? -33.415 1.078 69.509 1.00 52.03 208 GLU A O 1
#

Foldseek 3Di:
DADDPPRFPADQDQDLLRVVLCVVVPNPPDTDALVSLVQQLLQQQLCVFPVAGAVVPVSRQWHQHPPPSDIDGGHHDDPVDCSSVVSSVCCVVDPVNCCVRRVSSHHHRDDDDDDDDDDDDQDDDPVCLVVVLVVCVPDPHDADPCCVPCVSVVCNVPPDDDDDDDPDPDDDDDDDDDPDDPVNVCCVCVVVVVVVVVVVVVVVVVVD

Secondary structure (DSSP, 8-state):
----TTSS-EE-PPPHHHHHHHHHTTT--PPP-HHHHHHHHHHHHHHHHHSSB-GGGTT--EEE-TTT--EEE-PBPPTT-SHHHHHHHHHHH-HHHHHHHSTT-PEESS-------------S-GGGHHHHHHHHHHTTPPPPTTHHHHHHHHHHHH--------S-S---------SS-HHHHHHHHHHHHHHHHHHHHHHHHH--

Radius of gyration: 29.53 Å; Cα contacts (8 Å, |Δi|>4): 181; chains: 1; bounding box: 69×34×98 Å

Solvent-accessible surface area (backbone atoms only — not comparable to full-atom values): 12825 Å² total; per-residue (Å²): 61,54,48,49,72,93,79,32,82,35,42,67,73,66,48,77,55,54,47,53,50,38,59,73,59,75,73,51,89,72,69,39,45,36,70,58,42,48,53,49,28,51,36,29,56,25,26,79,74,64,76,23,24,49,62,92,48,63,84,53,48,52,34,41,44,90,90,70,72,45,78,42,81,45,55,68,45,62,86,88,51,61,55,54,59,53,44,51,53,49,39,77,74,30,68,70,54,32,56,72,59,44,61,84,53,43,46,44,25,63,76,87,85,81,90,83,82,88,82,88,74,92,55,73,50,80,86,50,48,68,57,52,49,54,50,48,75,73,40,96,59,87,73,62,97,54,38,96,83,41,44,68,62,52,44,58,75,70,49,79,89,85,85,88,76,78,94,59,95,77,78,89,83,64,71,62,75,76,94,64,52,76,66,54,49,50,48,53,52,49,52,52,51,50,50,54,53,49,51,54,53,52,55,55,66,73,74,109